Protein AF-A0A9P4SJ38-F1 (afdb_monomer_lite)

Sequence (194 aa):
MAILLKFSKFIVEISQYPNIKICVSSRLWPEFEDTFNLHPWLRLEDLTHSDIQLFLSENLNRNMMFATLQDESSIESARPSLEITEKASGVFLWVRLVVNSLLEGIREGDKISILLQRLRALPEDLEMFFQHIIEDLTDSHREEASRLFQVVDYARDKRPSTLIELSFLEEGSEAAIAADIVHLPYEKLKHTQT

Secondary structure (DSSP, 8-state):
-HHHHHHHHHHHHHHTSTT----------HHHHHHHTTS----SGGG-HHHHHHHHIIIIITSHHHHHHHTT--GGGGHHHHHHHHHTTT-HHHHHHHHHHHHHHHHHT--HHHHHHHHHHS-SSHHHHHHHHHHTS-HHHHHHHHHHHHHHHHHHTT-PPPHHHHHHHHT-HHHHHSS------GGGGGS---

pLDDT: mean 82.12, std 11.86, range [36.75, 95.81]

Foldseek 3Di:
DVVLLVVLVVVVVVCPDPPDDDDDDDPPDVSNCVSCVVDDDDDQLVVCLVVLLVVCCVLQCPPPLLVVLCVVPDPLSCVVSVLLSVLQSSPVVLSVVLSVVLVVCSVVVHHSVVNVVSSVPAHSDVVVNVVVVLVPDDPVVNVVVVVLVVVQVVCVVPHGDDPVNSVVVVVPVCCVVPDPPDDDPPVVVPPPDD

Radius of gyration: 24.58 Å; chains: 1; bounding box: 58×48×63 Å

Structure (mmCIF, N/CA/C/O backbone):
data_AF-A0A9P4SJ38-F1
#
_entry.id   AF-A0A9P4SJ38-F1
#
loop_
_atom_site.group_PDB
_atom_site.id
_atom_site.type_symbol
_atom_site.label_atom_id
_atom_site.label_alt_id
_atom_site.label_comp_id
_atom_site.label_asym_id
_atom_site.label_entity_id
_atom_site.label_seq_id
_atom_site.pdbx_PDB_ins_code
_atom_site.Cartn_x
_atom_site.Cartn_y
_atom_site.Cartn_z
_atom_site.occupancy
_atom_site.B_iso_or_equiv
_atom_site.auth_seq_id
_atom_site.auth_comp_id
_atom_site.auth_asym_id
_atom_site.auth_atom_id
_atom_site.pdbx_PDB_model_num
ATOM 1 N N . MET A 1 1 ? -22.236 11.060 6.077 1.00 60.03 1 MET A N 1
ATOM 2 C CA . MET A 1 1 ? -22.226 11.621 7.446 1.00 60.03 1 MET A CA 1
ATOM 3 C C . MET A 1 1 ? -23.227 10.951 8.392 1.00 60.03 1 MET A C 1
ATOM 5 O O . MET A 1 1 ? -22.799 10.152 9.209 1.00 60.03 1 MET A O 1
ATOM 9 N N . ALA A 1 2 ? -24.550 11.164 8.282 1.00 77.06 2 ALA A N 1
ATOM 10 C CA . ALA A 1 2 ? -25.512 10.672 9.294 1.00 77.06 2 ALA A CA 1
ATOM 11 C C . ALA A 1 2 ? -25.533 9.140 9.501 1.00 77.06 2 ALA A C 1
ATOM 13 O O . ALA A 1 2 ? -25.869 8.667 10.583 1.00 77.06 2 ALA A O 1
ATOM 14 N N . ILE A 1 3 ? -25.180 8.364 8.473 1.00 86.56 3 ILE A N 1
ATOM 15 C CA . ILE A 1 3 ? -25.123 6.897 8.543 1.00 86.56 3 ILE A CA 1
ATOM 16 C C . ILE A 1 3 ? -23.940 6.428 9.402 1.00 86.56 3 ILE A C 1
ATOM 18 O O . ILE A 1 3 ? -24.111 5.535 10.225 1.00 86.56 3 ILE A O 1
ATOM 22 N N . LEU A 1 4 ? -22.772 7.060 9.262 1.00 86.88 4 LEU A N 1
ATOM 23 C CA . LEU A 1 4 ? -21.542 6.662 9.956 1.00 86.88 4 LEU A CA 1
ATOM 24 C C . LEU A 1 4 ? -21.658 6.865 11.461 1.00 86.88 4 LEU A C 1
ATOM 26 O O . LEU A 1 4 ? -21.353 5.960 12.226 1.00 86.88 4 LEU A O 1
ATOM 30 N N . LEU A 1 5 ? -22.209 8.008 11.869 1.00 86.94 5 LEU A N 1
ATOM 31 C CA . LEU A 1 5 ? -22.443 8.310 13.278 1.00 86.94 5 LEU A CA 1
ATOM 32 C C . LEU A 1 5 ? -23.498 7.385 13.910 1.00 86.94 5 LEU A C 1
ATOM 34 O O . LEU A 1 5 ? -23.405 7.032 15.082 1.00 86.94 5 LEU A O 1
ATOM 38 N N . LYS A 1 6 ? -24.529 6.986 13.151 1.00 90.25 6 LYS A N 1
ATOM 39 C CA . LYS A 1 6 ? -25.505 5.992 13.629 1.00 90.25 6 LYS A CA 1
ATOM 40 C C . LYS A 1 6 ? -24.847 4.630 13.812 1.00 90.25 6 LYS A C 1
ATOM 42 O O . LYS A 1 6 ? -25.086 3.971 14.818 1.00 90.25 6 LYS A O 1
ATOM 47 N N . PHE A 1 7 ? -24.019 4.231 12.851 1.00 91.31 7 PHE A N 1
ATOM 48 C CA . PHE A 1 7 ? -23.300 2.968 12.903 1.00 91.31 7 PHE A CA 1
ATOM 49 C C . PHE A 1 7 ? -22.295 2.931 14.062 1.00 91.31 7 PHE A C 1
ATOM 51 O O . PHE A 1 7 ? -22.297 1.971 14.824 1.00 91.31 7 PHE A O 1
ATOM 58 N N . SER A 1 8 ? -21.497 3.986 14.258 1.00 91.31 8 SER A N 1
ATOM 59 C CA . SER A 1 8 ? -20.525 4.052 15.356 1.00 91.31 8 SER A CA 1
ATOM 60 C C . SER A 1 8 ? -21.204 3.942 16.726 1.00 91.31 8 SER A C 1
ATOM 62 O O . SER A 1 8 ? -20.781 3.143 17.558 1.00 91.31 8 SER A O 1
ATOM 64 N N . LYS A 1 9 ? -22.321 4.654 16.933 1.00 91.06 9 LYS A N 1
ATOM 65 C CA . LYS A 1 9 ? -23.123 4.563 18.165 1.00 91.06 9 LYS A CA 1
ATOM 66 C C . LYS A 1 9 ? -23.698 3.170 18.398 1.00 91.06 9 LYS A C 1
ATOM 68 O O . LYS A 1 9 ? -23.602 2.656 19.506 1.00 91.06 9 LYS A O 1
ATOM 73 N N . PHE A 1 10 ? -24.235 2.542 17.355 1.00 93.31 10 PHE A N 1
ATOM 74 C CA . PHE A 1 10 ? -24.753 1.176 17.434 1.00 93.31 10 PHE A CA 1
ATOM 75 C C . PHE A 1 10 ? -23.677 0.172 17.876 1.00 93.31 10 PHE A C 1
ATOM 77 O O . PHE A 1 10 ? -23.938 -0.691 18.712 1.00 93.31 10 PHE A O 1
ATOM 84 N N . ILE A 1 11 ? -22.446 0.314 17.376 1.00 94.25 11 ILE A N 1
ATOM 85 C CA . ILE A 1 11 ? -21.324 -0.521 17.817 1.00 94.25 11 ILE A CA 1
ATOM 86 C C . ILE A 1 11 ? -21.027 -0.324 19.312 1.00 94.25 11 ILE A C 1
ATOM 88 O O . ILE A 1 11 ? -20.822 -1.309 20.022 1.00 94.25 11 ILE A O 1
ATOM 92 N N . VAL A 1 12 ? -21.040 0.920 19.802 1.00 91.69 12 VAL A N 1
ATOM 93 C CA . VAL A 1 12 ? -20.830 1.223 21.230 1.00 91.69 12 VAL A CA 1
ATOM 94 C C . VAL A 1 12 ? -21.948 0.650 22.106 1.00 91.69 12 VAL A C 1
ATOM 96 O O . VAL A 1 12 ? -21.678 0.166 23.202 1.00 91.69 12 VAL A O 1
ATOM 99 N N . GLU A 1 13 ? -23.197 0.659 21.641 1.00 93.62 13 GLU A N 1
ATOM 100 C CA . GLU A 1 13 ? -24.318 0.053 22.372 1.00 93.62 13 GLU A CA 1
ATOM 101 C C . GLU A 1 13 ? -24.151 -1.467 22.508 1.00 93.62 13 GLU A C 1
ATOM 103 O O . GLU A 1 13 ? -24.374 -2.027 23.582 1.00 93.62 13 GLU A O 1
ATOM 108 N N . ILE A 1 14 ? -23.704 -2.143 21.445 1.00 94.81 14 ILE A N 1
ATOM 109 C CA . ILE A 1 14 ? -23.481 -3.595 21.473 1.00 94.81 14 ILE A CA 1
ATOM 110 C C . ILE A 1 14 ? -22.244 -3.962 22.305 1.00 94.81 14 ILE A C 1
ATOM 112 O O . ILE A 1 14 ? -22.213 -5.028 22.926 1.00 94.81 14 ILE A O 1
ATOM 116 N N . SER A 1 15 ? -21.229 -3.098 22.370 1.00 92.44 15 SER A N 1
ATOM 117 C CA . SER A 1 15 ? -20.022 -3.386 23.155 1.00 92.44 15 SER A CA 1
ATOM 118 C C . SER A 1 15 ? -20.273 -3.436 24.670 1.00 92.44 15 SER A C 1
ATOM 120 O O . SER A 1 15 ? -19.440 -3.974 25.395 1.00 92.44 15 SER A O 1
ATOM 122 N N . GLN A 1 16 ? -21.423 -2.945 25.156 1.00 92.69 16 GLN A N 1
ATOM 123 C CA . GLN A 1 16 ? -21.795 -2.996 26.579 1.00 92.69 16 GLN A CA 1
ATOM 124 C C . GLN A 1 16 ? -22.226 -4.390 27.058 1.00 92.69 16 GLN A C 1
ATOM 126 O O . GLN A 1 16 ? -22.305 -4.633 28.264 1.00 92.69 16 GLN A O 1
ATOM 131 N N . TYR A 1 17 ? -22.535 -5.319 26.147 1.00 95.81 17 TYR A N 1
ATOM 132 C CA . TYR A 1 17 ? -22.956 -6.661 26.539 1.00 95.81 17 TYR A CA 1
ATOM 133 C C . TYR A 1 17 ? -21.750 -7.495 27.009 1.00 95.81 17 TYR A C 1
ATOM 135 O O . TYR A 1 17 ? -20.761 -7.613 26.286 1.00 95.81 17 TYR A O 1
ATOM 143 N N . PRO A 1 18 ? -21.836 -8.172 28.171 1.00 93.31 18 PRO A N 1
ATOM 144 C CA . PRO A 1 18 ? -20.676 -8.772 28.845 1.00 93.31 18 PRO A CA 1
ATOM 145 C C . PRO A 1 18 ? -20.005 -9.920 28.076 1.00 93.31 18 PRO A C 1
ATOM 147 O O . PRO A 1 18 ? -18.861 -10.267 28.357 1.00 93.31 18 PRO A O 1
ATOM 150 N N . ASN A 1 19 ? -20.701 -10.512 27.103 1.00 95.75 19 ASN A N 1
ATOM 151 C CA . ASN A 1 19 ? -20.225 -11.661 26.331 1.00 95.75 19 ASN A CA 1
ATOM 152 C C . ASN A 1 19 ? -19.873 -11.303 24.881 1.00 95.75 19 ASN A C 1
ATOM 154 O O . ASN A 1 19 ? -19.712 -12.203 24.056 1.00 95.75 19 ASN A O 1
ATOM 158 N N . ILE A 1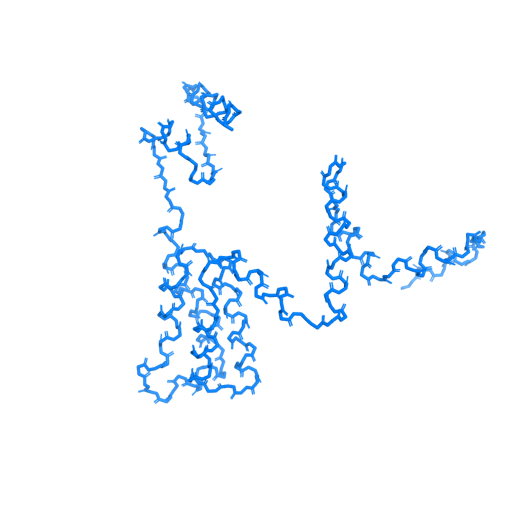 20 ? -19.778 -10.011 24.551 1.00 95.12 20 ILE A N 1
ATOM 159 C CA . ILE A 1 20 ? -19.480 -9.552 23.195 1.00 95.12 20 ILE A CA 1
ATOM 160 C C . ILE A 1 20 ? -18.149 -8.804 23.191 1.00 95.12 20 ILE A C 1
ATOM 162 O O . ILE A 1 20 ? -17.933 -7.868 23.952 1.00 95.12 20 ILE A O 1
ATOM 166 N N . LYS A 1 21 ? -17.251 -9.221 22.298 1.00 93.88 21 LYS A N 1
ATOM 167 C CA . LYS A 1 21 ? -16.029 -8.488 21.958 1.00 93.88 21 LYS A CA 1
ATOM 168 C C . LYS A 1 21 ? -16.145 -8.033 20.513 1.00 93.88 21 LYS A C 1
ATOM 170 O O . LYS A 1 21 ? -16.519 -8.830 19.656 1.00 93.88 21 LYS A O 1
ATOM 175 N N . ILE A 1 22 ? -15.821 -6.772 20.253 1.00 93.00 22 ILE A N 1
ATOM 176 C CA . ILE A 1 22 ? -15.930 -6.174 18.922 1.00 93.00 22 ILE A CA 1
ATOM 177 C C . ILE A 1 22 ? -14.556 -5.662 18.503 1.00 93.00 22 ILE A C 1
ATOM 179 O O . ILE A 1 22 ? -13.888 -4.974 19.270 1.00 93.00 22 ILE A O 1
ATOM 183 N N . CYS A 1 23 ? -14.152 -5.998 17.281 1.00 93.12 23 CYS A N 1
ATOM 184 C CA . CYS A 1 23 ? -13.009 -5.403 16.601 1.00 93.12 23 CYS A CA 1
ATOM 185 C C . CYS A 1 23 ? -13.540 -4.674 15.366 1.00 93.12 23 CYS A C 1
ATOM 187 O O . CYS A 1 23 ? -14.197 -5.287 14.523 1.00 93.12 23 CYS A O 1
ATOM 189 N N . VAL A 1 24 ? -13.303 -3.365 15.295 1.00 90.94 24 VAL A N 1
ATOM 190 C CA . VAL A 1 24 ? -13.748 -2.515 14.186 1.00 90.94 24 VAL A CA 1
ATOM 191 C C . VAL A 1 24 ? -12.527 -2.089 13.390 1.00 90.94 24 VAL A C 1
ATOM 193 O O . VAL A 1 24 ? -11.535 -1.651 13.964 1.00 90.94 24 VAL A O 1
ATOM 196 N N . SER A 1 25 ? -12.622 -2.191 12.068 1.00 91.19 25 SER A N 1
ATOM 197 C CA . SER A 1 25 ? -11.659 -1.608 11.139 1.00 91.19 25 SER A CA 1
ATOM 198 C C . SER A 1 25 ? -12.392 -0.619 10.240 1.00 91.19 25 SER A C 1
ATOM 200 O O . SER A 1 25 ? -13.459 -0.929 9.703 1.00 91.19 25 SER A O 1
ATOM 202 N N . SER A 1 26 ? -11.845 0.584 10.108 1.00 89.19 26 SER A N 1
ATOM 203 C CA . SER A 1 26 ? -12.389 1.646 9.268 1.00 89.19 26 SER A CA 1
ATOM 204 C C . SER A 1 26 ? -11.267 2.535 8.744 1.00 89.19 26 SER A C 1
ATOM 206 O O . SER A 1 26 ? -10.137 2.484 9.223 1.00 89.19 26 SER A O 1
ATOM 208 N N . ARG A 1 27 ? -11.598 3.403 7.783 1.00 84.62 27 ARG A N 1
ATOM 209 C CA . ARG A 1 27 ? -10.773 4.585 7.507 1.00 84.62 27 ARG A CA 1
ATOM 210 C C . ARG A 1 27 ? -10.838 5.549 8.699 1.00 84.62 27 ARG A C 1
ATOM 212 O O . ARG A 1 27 ? -11.804 5.504 9.468 1.00 84.62 27 ARG A O 1
ATOM 219 N N . LEU A 1 28 ? -9.838 6.422 8.816 1.00 82.31 28 LEU A N 1
ATOM 220 C CA . LEU A 1 28 ? -9.756 7.480 9.830 1.00 82.31 28 LEU A CA 1
ATOM 221 C C . LEU A 1 28 ? -10.712 8.624 9.491 1.00 82.31 28 LEU A C 1
ATOM 223 O O . LEU A 1 28 ? -10.324 9.702 9.049 1.00 82.31 28 LEU A O 1
ATOM 227 N N . TRP A 1 29 ? -12.002 8.335 9.604 1.00 87.69 29 TRP A N 1
ATOM 228 C CA . TRP A 1 29 ? -13.035 9.349 9.498 1.00 87.69 29 TRP A CA 1
ATOM 229 C C . TRP A 1 29 ? -13.230 10.021 10.857 1.00 87.69 29 TRP A C 1
ATOM 231 O O . TRP A 1 29 ? -13.312 9.298 11.858 1.00 87.69 29 TRP A O 1
ATOM 241 N N . PRO A 1 30 ? -13.360 11.361 10.908 1.00 87.50 30 PRO A N 1
ATOM 242 C CA . PRO A 1 30 ? -13.524 12.092 12.163 1.00 87.50 30 PRO A CA 1
ATOM 243 C C . PRO A 1 30 ? -14.654 11.538 13.036 1.00 87.50 30 PRO A C 1
ATOM 245 O O . PRO A 1 30 ? -14.515 11.434 14.250 1.00 87.50 30 PRO A O 1
ATOM 248 N N . GLU A 1 31 ? -15.754 11.079 12.426 1.00 87.31 31 GLU A N 1
ATOM 249 C CA . GLU A 1 31 ? -16.885 10.513 13.166 1.00 87.31 31 GLU A CA 1
ATOM 250 C C . GLU A 1 31 ? -16.517 9.255 13.971 1.00 87.31 31 GLU A C 1
ATOM 252 O O . GLU A 1 31 ? -17.109 8.998 15.026 1.00 87.31 31 GLU A O 1
ATOM 257 N N . PHE A 1 32 ? -15.570 8.453 13.479 1.00 88.94 32 PHE A N 1
ATOM 258 C CA . PHE A 1 32 ? -15.088 7.263 14.175 1.00 88.94 32 PHE A CA 1
ATOM 259 C C . PHE A 1 32 ? -14.025 7.602 15.216 1.00 88.94 32 PHE A C 1
ATOM 261 O O . PHE A 1 32 ? -14.078 7.032 16.305 1.00 88.94 32 PHE A O 1
ATOM 268 N N . GLU A 1 33 ? -13.131 8.550 14.931 1.00 87.62 33 GLU A N 1
ATOM 269 C CA . GLU A 1 33 ? -12.155 9.031 15.916 1.00 87.62 33 GLU A CA 1
ATOM 270 C C . GLU A 1 33 ? -12.862 9.613 17.144 1.00 87.62 33 GLU A C 1
ATOM 272 O O . GLU A 1 33 ? -12.597 9.186 18.267 1.00 87.62 33 GLU A O 1
ATOM 277 N N . ASP A 1 34 ? -13.847 10.487 16.938 1.00 87.31 34 ASP A N 1
ATOM 278 C CA . ASP A 1 34 ? -14.612 11.099 18.027 1.00 87.31 34 ASP A CA 1
ATOM 279 C C . ASP A 1 34 ? -15.387 10.067 18.856 1.00 87.31 34 ASP A C 1
ATOM 281 O O . ASP A 1 34 ? -15.492 10.194 20.076 1.00 87.31 34 ASP A O 1
ATOM 285 N N . THR A 1 35 ? -15.946 9.039 18.204 1.00 88.75 35 THR A N 1
ATOM 286 C CA . THR A 1 35 ? -16.761 8.024 18.892 1.00 88.75 35 THR A CA 1
ATOM 287 C C . THR A 1 35 ? -15.900 7.016 19.660 1.00 88.75 35 THR A C 1
ATOM 289 O O . THR A 1 35 ? -16.293 6.558 20.736 1.00 88.75 35 THR A O 1
ATOM 292 N N . PHE A 1 36 ? -14.746 6.631 19.111 1.00 89.88 36 PHE A N 1
ATOM 293 C CA . PHE A 1 36 ? -13.930 5.535 19.636 1.00 89.88 36 PHE A CA 1
ATOM 294 C C . PHE A 1 36 ? -12.667 5.984 20.378 1.00 89.88 36 PHE A C 1
ATOM 296 O O . PHE A 1 36 ? -11.988 5.123 20.929 1.00 89.88 36 PHE A O 1
ATOM 303 N N . ASN A 1 37 ? -12.378 7.286 20.485 1.00 87.50 37 ASN A N 1
ATOM 304 C CA . ASN A 1 37 ? -11.187 7.804 21.181 1.00 87.50 37 ASN A CA 1
ATOM 305 C C . ASN A 1 37 ? -11.017 7.318 22.637 1.00 87.50 37 ASN A C 1
ATOM 307 O O . ASN A 1 37 ? -9.890 7.242 23.121 1.00 87.50 37 ASN A O 1
ATOM 311 N N . LEU A 1 38 ? -12.107 6.972 23.331 1.00 87.38 38 LEU A N 1
ATOM 312 C CA . LEU A 1 38 ? -12.087 6.432 24.698 1.00 87.38 38 LEU A CA 1
ATOM 313 C C . LEU A 1 38 ? -11.839 4.913 24.765 1.00 87.38 38 LEU A C 1
ATOM 315 O O . LEU A 1 38 ? -11.726 4.359 25.858 1.00 87.38 38 LEU A O 1
ATOM 319 N N . HIS A 1 39 ? -11.785 4.229 23.625 1.00 88.88 39 HIS A N 1
ATOM 320 C CA . HIS A 1 39 ? -11.589 2.783 23.527 1.00 88.88 39 HIS A CA 1
ATOM 321 C C . HIS A 1 39 ? -10.170 2.469 23.033 1.00 88.88 39 HIS A C 1
ATOM 323 O O . HIS A 1 39 ? -9.527 3.331 22.442 1.00 88.88 39 HIS A O 1
ATOM 329 N N . PRO A 1 40 ? -9.653 1.243 23.233 1.00 91.06 40 PRO A N 1
ATOM 330 C CA . PRO A 1 40 ? -8.388 0.844 22.630 1.00 91.06 40 PRO A CA 1
ATOM 331 C C . PRO A 1 40 ? -8.474 0.916 21.104 1.00 91.06 40 PRO A C 1
ATOM 333 O O . PRO A 1 40 ? -9.334 0.278 20.496 1.00 91.06 40 PRO A O 1
ATOM 336 N N . TRP A 1 41 ? -7.562 1.662 20.495 1.00 89.00 41 TRP A N 1
ATOM 337 C CA . TRP A 1 41 ? -7.441 1.776 19.049 1.00 89.00 41 TRP A CA 1
ATOM 338 C C . TRP A 1 41 ? -5.971 1.715 18.647 1.00 89.00 41 TRP A C 1
ATOM 340 O O . TRP A 1 41 ? -5.071 1.957 19.452 1.00 89.00 41 TRP A O 1
ATOM 350 N N . LEU A 1 42 ? -5.739 1.340 17.395 1.00 90.75 42 LEU A N 1
ATOM 351 C CA . LEU A 1 42 ? -4.428 1.369 16.768 1.00 90.75 42 LEU A CA 1
ATOM 352 C C . LEU A 1 42 ? -4.580 1.948 15.370 1.00 90.75 42 LEU A C 1
ATOM 354 O O . LEU A 1 42 ? -5.604 1.742 14.714 1.00 90.75 42 LEU A O 1
ATOM 358 N N . ARG A 1 43 ? -3.547 2.650 14.926 1.00 87.81 43 ARG A N 1
ATOM 359 C CA . ARG A 1 43 ? -3.428 3.151 13.565 1.00 87.81 43 ARG A CA 1
ATOM 360 C C . ARG A 1 43 ? -2.516 2.205 12.803 1.00 87.81 43 ARG A C 1
ATOM 362 O O . ARG A 1 43 ? -1.367 2.021 13.193 1.00 87.81 43 ARG A O 1
ATOM 369 N N . LEU A 1 44 ? -3.048 1.529 11.786 1.00 86.56 44 LEU A N 1
ATOM 370 C CA . LEU A 1 44 ? -2.308 0.451 11.132 1.00 86.56 44 LEU A CA 1
ATOM 371 C C . LEU A 1 44 ? -1.102 1.005 10.374 1.00 86.56 44 LEU A C 1
ATOM 373 O O . LEU A 1 44 ? -0.023 0.431 10.470 1.00 86.56 44 LEU A O 1
ATOM 377 N N . GLU A 1 45 ? -1.263 2.129 9.676 1.00 83.00 45 GLU A N 1
ATOM 378 C CA . GLU A 1 45 ? -0.192 2.751 8.896 1.00 83.00 45 GLU A CA 1
ATOM 379 C C . GLU A 1 45 ? 1.042 3.100 9.749 1.00 83.00 45 GLU A C 1
ATOM 381 O O . GLU A 1 45 ? 2.163 2.902 9.284 1.00 83.00 45 GLU A O 1
ATOM 386 N N . ASP A 1 46 ? 0.861 3.455 11.025 1.00 86.69 46 ASP A N 1
ATOM 387 C CA . ASP A 1 46 ? 1.958 3.752 11.962 1.00 86.69 46 ASP A CA 1
ATOM 388 C C . ASP A 1 46 ? 2.751 2.499 12.380 1.00 86.69 46 ASP A C 1
ATOM 390 O O . ASP A 1 46 ? 3.863 2.599 12.901 1.00 86.69 46 ASP A O 1
ATOM 394 N N . LEU A 1 47 ? 2.189 1.305 12.171 1.00 89.25 47 LEU A N 1
ATOM 395 C CA . LEU A 1 47 ? 2.748 0.030 12.632 1.00 89.25 47 LEU A CA 1
ATOM 396 C C . LEU A 1 47 ? 3.369 -0.808 11.510 1.00 89.25 47 LEU A C 1
ATOM 398 O O . LEU A 1 47 ? 3.943 -1.859 11.779 1.00 89.25 47 LEU A O 1
ATOM 402 N N . THR A 1 48 ? 3.295 -0.351 10.260 1.00 90.56 48 THR A N 1
ATOM 403 C CA . THR A 1 48 ? 3.762 -1.125 9.095 1.00 90.56 48 THR A CA 1
ATOM 404 C C . THR A 1 48 ? 5.255 -0.985 8.804 1.00 90.56 48 THR A C 1
ATOM 406 O O . THR A 1 48 ? 5.785 -1.749 8.002 1.00 90.56 48 THR A O 1
ATOM 409 N N . HIS A 1 49 ? 5.962 -0.044 9.437 1.00 89.94 49 HIS A N 1
ATOM 410 C CA . HIS A 1 49 ? 7.354 0.275 9.097 1.00 89.94 49 HIS A CA 1
ATOM 411 C C . HIS A 1 49 ? 8.282 -0.953 9.136 1.00 89.94 49 HIS A C 1
ATOM 413 O O . HIS A 1 49 ? 9.007 -1.222 8.178 1.00 89.94 49 HIS A O 1
ATOM 419 N N . SER A 1 50 ? 8.239 -1.733 10.220 1.00 90.31 50 SER A N 1
ATOM 420 C CA . SER A 1 50 ? 9.063 -2.942 10.369 1.00 90.31 50 SER A CA 1
ATOM 421 C C . SER A 1 50 ? 8.713 -4.016 9.337 1.00 90.31 50 SER A C 1
ATOM 423 O O . SER A 1 50 ? 9.607 -4.659 8.786 1.00 90.31 50 SER A O 1
ATOM 425 N N . ASP A 1 51 ? 7.423 -4.182 9.038 1.00 91.75 51 ASP A N 1
ATOM 426 C CA . ASP A 1 51 ? 6.946 -5.162 8.059 1.00 91.75 51 ASP A CA 1
ATOM 427 C C . ASP A 1 51 ? 7.348 -4.769 6.635 1.00 91.75 51 ASP A C 1
ATOM 429 O O . ASP A 1 51 ? 7.713 -5.627 5.832 1.00 91.75 51 ASP A O 1
ATOM 433 N N . ILE A 1 52 ? 7.345 -3.470 6.325 1.00 92.12 52 ILE A N 1
ATOM 434 C CA . ILE A 1 52 ? 7.830 -2.928 5.052 1.00 92.12 52 ILE A CA 1
ATOM 435 C C . ILE A 1 52 ? 9.328 -3.202 4.901 1.00 92.12 52 ILE A C 1
ATOM 437 O O . ILE A 1 52 ? 9.752 -3.711 3.864 1.00 92.12 52 ILE A O 1
ATOM 441 N N . GLN A 1 53 ? 10.132 -2.935 5.933 1.00 89.62 53 GLN A N 1
ATOM 442 C CA . GLN A 1 53 ? 11.568 -3.228 5.898 1.00 89.62 53 GLN A CA 1
ATOM 443 C C . GLN A 1 53 ? 11.845 -4.721 5.697 1.00 89.62 53 GLN A C 1
ATOM 445 O O . GLN A 1 53 ? 12.694 -5.091 4.879 1.00 89.62 53 GLN A O 1
ATOM 450 N N . LEU A 1 54 ? 11.103 -5.581 6.401 1.00 90.56 54 LEU A N 1
ATOM 451 C CA . LEU A 1 54 ? 11.192 -7.025 6.225 1.00 90.56 54 LEU A CA 1
ATOM 452 C C . LEU A 1 54 ? 10.827 -7.417 4.788 1.00 90.56 54 LEU A C 1
ATOM 454 O O . LEU A 1 54 ? 11.625 -8.077 4.122 1.00 90.56 54 LEU A O 1
ATOM 458 N N . PHE A 1 55 ? 9.689 -6.945 4.278 1.00 91.75 55 PHE A N 1
ATOM 459 C CA . PHE A 1 55 ? 9.233 -7.207 2.913 1.00 91.75 55 PHE A CA 1
ATOM 460 C C . PHE A 1 55 ? 10.272 -6.793 1.864 1.00 91.75 55 PHE A C 1
ATOM 462 O O . PHE A 1 55 ? 10.566 -7.560 0.945 1.00 91.75 55 PHE A O 1
ATOM 469 N N . LEU A 1 56 ? 10.879 -5.616 2.017 1.00 89.25 56 LEU A N 1
ATOM 470 C CA . LEU A 1 56 ? 11.936 -5.137 1.126 1.00 89.25 56 LEU A CA 1
ATOM 471 C C . LEU A 1 56 ? 13.166 -6.038 1.173 1.00 89.25 56 LEU A C 1
ATOM 473 O O . LEU A 1 56 ? 13.700 -6.403 0.125 1.00 89.25 56 LEU A O 1
ATOM 477 N N . SER A 1 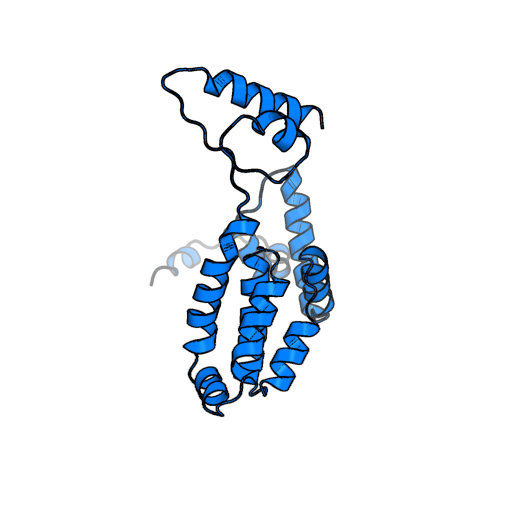57 ? 13.588 -6.447 2.369 1.00 83.44 57 SER A N 1
ATOM 478 C CA . SER A 1 57 ? 14.727 -7.352 2.517 1.00 83.44 57 SER A CA 1
ATOM 479 C C . SER A 1 57 ? 14.483 -8.710 1.852 1.00 83.44 57 SER A C 1
ATOM 481 O O . SER A 1 57 ? 15.383 -9.269 1.226 1.00 83.44 57 SER A O 1
ATOM 483 N N . GLU A 1 58 ? 13.257 -9.230 1.917 1.00 85.50 58 GLU A N 1
ATOM 484 C CA . GLU A 1 58 ? 12.928 -10.526 1.329 1.00 85.50 58 GLU A CA 1
ATOM 485 C C . GLU A 1 58 ? 12.766 -10.479 -0.191 1.00 85.50 58 GLU A C 1
ATOM 487 O O . GLU A 1 58 ? 13.070 -11.472 -0.849 1.00 85.50 58 GLU A O 1
ATOM 492 N N . ASN A 1 59 ? 12.321 -9.353 -0.754 1.00 85.31 59 ASN A N 1
ATOM 493 C CA . ASN A 1 59 ? 12.040 -9.242 -2.189 1.00 85.31 59 ASN A CA 1
ATOM 494 C C . ASN A 1 59 ? 13.194 -8.629 -2.989 1.00 85.31 59 ASN A C 1
ATOM 496 O O . ASN A 1 59 ? 13.491 -9.097 -4.087 1.00 85.31 59 ASN A O 1
ATOM 500 N N . LEU A 1 60 ? 13.857 -7.603 -2.450 1.00 77.00 60 LEU A N 1
ATOM 501 C CA . LEU A 1 60 ? 14.979 -6.947 -3.117 1.00 77.00 60 LEU A CA 1
ATOM 502 C C . LEU A 1 60 ? 16.295 -7.641 -2.759 1.00 77.00 60 LEU A C 1
ATOM 504 O O . LEU A 1 60 ? 16.983 -8.116 -3.654 1.00 77.00 60 LEU A O 1
ATOM 508 N N . ASN A 1 61 ? 16.633 -7.803 -1.474 1.00 67.88 61 ASN A N 1
ATOM 509 C CA . ASN A 1 61 ? 17.965 -8.311 -1.099 1.00 67.88 61 ASN A CA 1
ATOM 510 C C . ASN A 1 61 ? 18.171 -9.802 -1.422 1.00 67.88 61 ASN A C 1
ATOM 512 O O . ASN A 1 61 ? 19.305 -10.230 -1.615 1.00 67.88 61 ASN A O 1
ATOM 516 N N . ARG A 1 62 ? 17.101 -10.609 -1.508 1.00 65.50 62 ARG A N 1
ATOM 517 C CA . ARG A 1 62 ? 17.207 -12.017 -1.951 1.00 65.50 62 ARG A CA 1
ATOM 518 C C . ARG A 1 62 ? 17.284 -12.175 -3.469 1.00 65.50 62 ARG A C 1
ATOM 520 O O . ARG A 1 62 ? 17.545 -13.278 -3.950 1.00 65.50 62 ARG A O 1
ATOM 527 N N . ASN A 1 63 ? 17.059 -11.113 -4.238 1.00 70.25 63 ASN A N 1
ATOM 528 C CA . ASN A 1 63 ? 17.244 -11.159 -5.678 1.00 70.25 63 ASN A CA 1
ATOM 529 C C . ASN A 1 63 ? 18.750 -11.149 -5.983 1.00 70.25 63 ASN A C 1
ATOM 531 O O . ASN A 1 63 ? 19.426 -10.168 -5.700 1.00 70.25 63 ASN A O 1
ATOM 535 N N . MET A 1 64 ? 19.282 -12.227 -6.571 1.00 62.53 64 MET A N 1
ATOM 536 C CA . MET A 1 64 ? 20.721 -12.367 -6.856 1.00 62.53 64 MET A CA 1
ATOM 537 C C . MET A 1 64 ? 21.290 -11.227 -7.717 1.00 62.53 64 MET A C 1
ATOM 539 O O . MET A 1 64 ? 22.438 -10.833 -7.520 1.00 62.53 64 MET A O 1
ATOM 543 N N . MET A 1 65 ? 20.500 -10.666 -8.640 1.00 64.75 65 MET A N 1
ATOM 544 C CA . MET A 1 65 ? 20.925 -9.511 -9.439 1.00 64.75 65 MET A CA 1
ATOM 545 C C . MET A 1 65 ? 21.036 -8.259 -8.571 1.00 64.75 65 MET A C 1
ATOM 547 O O . MET A 1 65 ? 22.027 -7.541 -8.656 1.00 64.75 65 MET A O 1
ATOM 551 N N . PHE A 1 66 ? 20.078 -8.042 -7.669 1.00 67.88 66 PHE A N 1
ATOM 552 C CA . PHE A 1 66 ? 20.149 -6.938 -6.717 1.00 67.88 66 PHE A CA 1
ATOM 553 C C . PHE A 1 66 ? 21.274 -7.130 -5.697 1.00 67.88 66 PHE A C 1
ATOM 555 O O . PHE A 1 66 ? 22.006 -6.190 -5.429 1.00 67.88 66 PHE A O 1
ATOM 562 N N . ALA A 1 67 ? 21.484 -8.345 -5.189 1.00 66.31 67 ALA A N 1
ATOM 563 C CA . ALA A 1 67 ? 22.585 -8.660 -4.281 1.00 66.31 67 ALA A CA 1
ATOM 564 C C . ALA A 1 67 ? 23.955 -8.396 -4.933 1.00 66.31 67 ALA A C 1
ATOM 566 O O . ALA A 1 67 ? 24.854 -7.877 -4.283 1.00 66.31 67 ALA A O 1
ATOM 567 N N . THR A 1 68 ? 24.087 -8.668 -6.236 1.00 64.12 68 THR A N 1
ATOM 568 C CA . THR A 1 68 ? 25.293 -8.341 -7.017 1.00 64.12 68 THR A CA 1
ATOM 569 C C . THR A 1 68 ? 25.480 -6.826 -7.159 1.00 64.12 68 THR A C 1
ATOM 571 O O . THR A 1 68 ? 26.601 -6.339 -7.075 1.00 64.12 68 THR A O 1
ATOM 574 N N . LEU A 1 69 ? 24.387 -6.065 -7.310 1.00 63.81 69 LEU A N 1
ATOM 575 C CA . LEU A 1 69 ? 24.413 -4.597 -7.258 1.00 63.81 69 LEU A CA 1
ATOM 576 C C . LEU A 1 69 ? 24.761 -4.066 -5.849 1.00 63.81 69 LEU A C 1
ATOM 578 O O . LEU A 1 69 ? 25.300 -2.968 -5.734 1.00 63.81 69 LEU A O 1
ATOM 582 N N . GLN A 1 70 ? 24.469 -4.820 -4.778 1.00 62.78 70 GLN A N 1
ATOM 583 C CA . GLN A 1 70 ? 24.816 -4.452 -3.395 1.00 62.78 70 GLN A CA 1
ATOM 584 C C . GLN A 1 70 ? 26.277 -4.752 -3.025 1.00 62.78 70 GLN A C 1
ATOM 586 O O . GLN A 1 70 ? 26.847 -4.035 -2.200 1.00 62.78 70 GLN A O 1
ATOM 591 N N . ASP A 1 71 ? 26.891 -5.774 -3.628 1.00 59.59 71 ASP A N 1
ATOM 592 C CA . ASP A 1 71 ? 28.262 -6.216 -3.315 1.00 59.59 71 ASP A CA 1
ATOM 593 C C . ASP A 1 71 ? 29.335 -5.174 -3.708 1.00 59.59 71 ASP A C 1
ATOM 595 O O . ASP A 1 71 ? 30.483 -5.246 -3.274 1.00 59.59 71 ASP A O 1
ATOM 599 N N . GLU A 1 72 ? 28.954 -4.115 -4.437 1.00 56.16 72 GLU A N 1
ATOM 600 C CA . GLU A 1 72 ? 29.803 -2.940 -4.693 1.00 56.16 72 GLU A CA 1
ATOM 601 C C . GLU A 1 72 ? 30.039 -2.043 -3.450 1.00 56.16 72 GLU A C 1
ATOM 603 O O . GLU A 1 72 ? 30.727 -1.024 -3.534 1.00 56.16 72 GLU A O 1
ATOM 608 N N . SER A 1 73 ? 29.588 -2.446 -2.254 1.00 49.47 73 SER A N 1
ATOM 609 C CA . SER A 1 73 ? 30.025 -1.907 -0.949 1.00 49.47 73 SER A CA 1
ATOM 610 C C . SER A 1 73 ? 29.801 -0.401 -0.727 1.00 49.47 73 SER A C 1
ATOM 612 O O . SER A 1 73 ? 30.605 0.276 -0.084 1.00 49.47 73 SER A O 1
ATOM 614 N N . SER A 1 74 ? 28.691 0.155 -1.217 1.00 58.34 74 SER A N 1
ATOM 615 C CA . SER A 1 74 ? 28.357 1.565 -0.992 1.00 58.34 74 SER A CA 1
ATOM 616 C C . SER A 1 74 ? 27.063 1.736 -0.192 1.00 58.34 74 SER A C 1
ATOM 618 O O . SER A 1 74 ? 26.106 0.971 -0.322 1.00 58.34 74 SER A O 1
ATOM 620 N N . ILE A 1 75 ? 27.014 2.805 0.612 1.00 62.00 75 ILE A N 1
ATOM 621 C CA . ILE A 1 75 ? 25.811 3.331 1.288 1.00 62.00 75 ILE A CA 1
ATOM 622 C C . ILE A 1 75 ? 24.635 3.487 0.302 1.00 62.00 75 ILE A C 1
ATOM 624 O O . ILE A 1 75 ? 23.476 3.462 0.708 1.00 62.00 75 ILE A O 1
ATOM 628 N N . GLU A 1 76 ? 24.914 3.629 -0.997 1.00 65.25 76 GLU A N 1
ATOM 629 C CA . GLU A 1 76 ? 23.904 3.784 -2.045 1.00 65.25 76 GLU A CA 1
ATOM 630 C C . GLU A 1 76 ? 23.046 2.533 -2.249 1.00 65.25 76 GLU A C 1
ATOM 632 O O . GLU A 1 76 ? 21.885 2.658 -2.628 1.00 65.25 76 GLU A O 1
ATOM 637 N N . SER A 1 77 ? 23.562 1.348 -1.925 1.00 66.75 77 SER A N 1
ATOM 638 C CA . SER A 1 77 ? 22.849 0.075 -2.086 1.00 66.75 77 SER A CA 1
ATOM 639 C C . SER A 1 77 ? 21.656 -0.098 -1.133 1.00 66.75 77 SER A C 1
ATOM 641 O O . SER A 1 77 ? 20.656 -0.720 -1.490 1.00 66.75 77 SER A O 1
ATOM 643 N N . ALA A 1 78 ? 21.720 0.514 0.054 1.00 73.62 78 ALA A N 1
ATOM 644 C CA . ALA A 1 78 ? 20.637 0.519 1.038 1.00 73.62 78 ALA A CA 1
ATOM 645 C C . ALA A 1 78 ? 19.641 1.677 0.834 1.00 73.62 78 ALA A C 1
ATOM 647 O O . ALA A 1 78 ? 18.560 1.669 1.429 1.00 73.62 78 ALA A O 1
ATOM 648 N N . ARG A 1 79 ? 19.980 2.672 -0.004 1.00 82.62 79 ARG A N 1
ATOM 649 C CA . ARG A 1 79 ? 19.140 3.863 -0.215 1.00 82.62 79 ARG A CA 1
ATOM 650 C C . ARG A 1 79 ? 17.750 3.557 -0.766 1.00 82.62 79 ARG A C 1
ATOM 652 O O . ARG A 1 79 ? 16.818 4.151 -0.235 1.00 82.62 79 ARG A O 1
ATOM 659 N N . PRO A 1 80 ? 17.562 2.656 -1.754 1.00 85.44 80 PRO A N 1
ATOM 660 C CA . PRO A 1 80 ? 16.223 2.345 -2.241 1.00 85.44 80 PRO A CA 1
ATOM 661 C C . PRO A 1 80 ? 15.311 1.862 -1.112 1.00 85.44 80 PRO A C 1
ATOM 663 O O . PRO A 1 80 ? 14.209 2.371 -0.958 1.00 85.44 80 PRO A O 1
ATOM 666 N N . SER A 1 81 ? 15.787 0.948 -0.263 1.00 85.94 81 SER A N 1
ATOM 667 C CA . SER A 1 81 ? 14.990 0.414 0.845 1.00 85.94 81 SER A CA 1
ATOM 668 C C . SER A 1 81 ? 14.624 1.484 1.877 1.00 85.94 81 SER A C 1
ATOM 670 O O . SER A 1 81 ? 13.499 1.488 2.380 1.00 85.94 81 SER A O 1
ATOM 672 N N . LEU A 1 82 ? 15.550 2.401 2.176 1.00 86.88 82 LEU A N 1
ATOM 673 C CA . LEU A 1 82 ? 15.294 3.525 3.077 1.00 86.88 82 LEU A CA 1
ATOM 674 C C . LEU A 1 82 ? 14.253 4.486 2.485 1.00 86.88 82 LEU A C 1
ATOM 676 O O . LEU A 1 82 ? 13.232 4.729 3.121 1.00 86.88 82 LEU A O 1
ATOM 680 N N . GLU A 1 83 ? 14.465 4.949 1.248 1.00 90.50 83 GLU A N 1
ATOM 681 C CA . GLU A 1 83 ? 13.553 5.880 0.570 1.00 90.50 83 GLU A CA 1
ATOM 682 C C . GLU A 1 83 ? 12.151 5.269 0.398 1.00 90.50 83 GLU A C 1
ATOM 684 O O . GLU A 1 83 ? 11.158 5.963 0.583 1.00 90.50 83 GLU A O 1
ATOM 689 N N . ILE A 1 84 ? 12.033 3.965 0.114 1.00 91.69 84 ILE A N 1
ATOM 690 C CA . ILE A 1 84 ? 10.725 3.291 0.043 1.00 91.69 84 ILE A CA 1
ATOM 691 C C . ILE A 1 84 ? 10.035 3.292 1.406 1.00 91.69 84 ILE A C 1
ATOM 693 O O . ILE A 1 84 ? 8.844 3.575 1.483 1.00 91.69 84 ILE A O 1
ATOM 697 N N . THR A 1 85 ? 10.763 2.965 2.475 1.00 89.25 85 THR A N 1
ATOM 698 C CA . THR A 1 85 ? 10.179 2.884 3.821 1.00 89.25 85 THR A CA 1
ATOM 699 C C . THR A 1 85 ? 9.676 4.253 4.286 1.00 89.25 85 THR A C 1
ATOM 701 O O . THR A 1 85 ? 8.591 4.341 4.857 1.00 89.25 85 THR A O 1
ATOM 704 N N . GLU A 1 86 ? 10.422 5.319 3.986 1.00 88.50 86 GLU A N 1
ATOM 705 C CA . GLU A 1 86 ? 10.042 6.702 4.303 1.00 88.50 86 GLU A CA 1
ATOM 706 C C . GLU A 1 86 ? 8.853 7.187 3.457 1.00 88.50 86 GLU A C 1
ATOM 708 O O . GLU A 1 86 ? 7.896 7.735 4.001 1.00 88.50 86 GLU A O 1
ATOM 713 N N . LYS A 1 87 ? 8.870 6.936 2.140 1.00 90.19 87 LYS A N 1
ATOM 714 C CA . LYS A 1 87 ? 7.812 7.372 1.209 1.00 90.19 87 LYS A CA 1
ATOM 715 C C . LYS A 1 87 ? 6.500 6.600 1.356 1.00 90.19 87 LYS A C 1
ATOM 717 O O . LYS A 1 87 ? 5.449 7.109 0.979 1.00 90.19 87 LYS A O 1
ATOM 722 N N . ALA A 1 88 ? 6.535 5.381 1.898 1.00 88.19 88 ALA A N 1
ATOM 723 C CA . ALA A 1 88 ? 5.371 4.503 1.949 1.00 88.19 88 ALA A CA 1
ATOM 724 C C . ALA A 1 88 ? 4.188 5.079 2.734 1.00 88.19 88 ALA A C 1
ATOM 726 O O . ALA A 1 88 ? 3.061 4.650 2.491 1.00 88.19 88 ALA A O 1
ATOM 727 N N . SER A 1 89 ? 4.421 5.981 3.699 1.00 86.00 89 SER A N 1
ATOM 728 C CA . SER A 1 89 ? 3.373 6.526 4.586 1.00 86.00 89 SER A CA 1
ATOM 729 C C . SER A 1 89 ? 2.463 5.433 5.185 1.00 86.00 89 SER A C 1
ATOM 731 O O . SER A 1 89 ? 1.261 5.610 5.362 1.00 86.00 89 SER A O 1
ATOM 733 N N . GLY A 1 90 ? 3.042 4.253 5.418 1.00 83.94 90 GLY A N 1
ATOM 734 C CA . GLY A 1 90 ? 2.375 3.044 5.893 1.00 83.94 90 GLY A CA 1
ATOM 735 C C . GLY A 1 90 ? 1.418 2.332 4.924 1.00 83.94 90 GLY A C 1
ATOM 736 O O . GLY A 1 90 ? 0.703 1.406 5.316 1.00 83.94 90 GLY A O 1
ATOM 737 N N . VAL A 1 91 ? 1.405 2.708 3.645 1.00 89.56 91 VAL A N 1
ATOM 738 C CA . VAL A 1 91 ? 0.565 2.106 2.601 1.00 89.56 91 VAL A CA 1
ATOM 739 C C . VAL A 1 91 ? 1.289 0.925 1.953 1.00 89.56 91 VAL A C 1
ATOM 741 O O . VAL A 1 91 ? 2.045 1.061 0.993 1.00 89.56 91 VAL A O 1
ATOM 744 N N . PHE A 1 92 ? 1.011 -0.286 2.435 1.00 90.19 92 PHE A N 1
ATOM 745 C CA . PHE A 1 92 ? 1.679 -1.501 1.945 1.00 90.19 92 PHE A CA 1
ATOM 746 C C . PHE A 1 92 ? 1.438 -1.786 0.449 1.00 90.19 92 PHE A C 1
ATOM 748 O O . PHE A 1 92 ? 2.297 -2.340 -0.238 1.00 90.19 92 PHE A O 1
ATOM 755 N N . LEU A 1 93 ? 0.274 -1.392 -0.084 1.00 90.19 93 LEU A N 1
ATOM 756 C CA . LEU A 1 93 ? -0.016 -1.527 -1.514 1.00 90.19 93 LEU A CA 1
ATOM 757 C C . LEU A 1 93 ? 0.963 -0.704 -2.359 1.00 90.19 93 LEU A C 1
ATOM 759 O O . LEU A 1 93 ? 1.479 -1.212 -3.352 1.00 90.19 93 LEU A O 1
ATOM 763 N N . TRP A 1 94 ? 1.259 0.524 -1.931 1.00 93.38 94 TRP A N 1
ATOM 764 C CA . TRP A 1 94 ? 2.228 1.389 -2.591 1.00 93.38 94 TRP A CA 1
ATOM 765 C C . TRP A 1 94 ? 3.611 0.732 -2.620 1.00 93.38 94 TRP A C 1
ATOM 767 O O . TRP A 1 94 ? 4.204 0.587 -3.686 1.00 93.38 94 TRP A O 1
ATOM 777 N N . VAL A 1 95 ? 4.066 0.207 -1.475 1.00 93.06 95 VAL A N 1
ATOM 778 C CA . VAL A 1 95 ? 5.342 -0.523 -1.366 1.00 93.06 95 VAL A CA 1
ATOM 779 C C . VAL A 1 95 ? 5.404 -1.677 -2.359 1.00 93.06 95 VAL A C 1
ATOM 781 O O . VAL A 1 95 ? 6.396 -1.828 -3.069 1.00 93.06 95 VAL A O 1
ATOM 784 N N . ARG A 1 96 ? 4.339 -2.477 -2.460 1.00 92.38 96 ARG A N 1
ATOM 785 C CA . ARG A 1 96 ? 4.289 -3.606 -3.396 1.00 92.38 96 ARG A CA 1
ATOM 786 C C . ARG A 1 96 ? 4.400 -3.157 -4.856 1.00 92.38 96 ARG A C 1
ATOM 788 O O . ARG A 1 96 ? 5.124 -3.789 -5.622 1.00 92.38 96 ARG A O 1
ATOM 795 N N . LEU A 1 97 ? 3.700 -2.090 -5.240 1.00 92.00 97 LEU A N 1
ATOM 796 C CA . LEU A 1 97 ? 3.751 -1.546 -6.602 1.00 92.00 97 LEU A CA 1
ATOM 797 C C . LEU A 1 97 ? 5.147 -1.011 -6.938 1.00 92.00 97 LEU A C 1
ATOM 799 O O . LEU A 1 97 ? 5.695 -1.320 -7.996 1.00 92.00 97 LEU A O 1
ATOM 803 N N . VAL A 1 98 ? 5.751 -0.274 -6.008 1.00 92.75 98 VAL A N 1
ATOM 804 C CA . VAL A 1 98 ? 7.108 0.260 -6.146 1.00 92.75 98 VAL A CA 1
ATOM 805 C C . VAL A 1 98 ? 8.133 -0.862 -6.267 1.00 92.75 98 VAL A C 1
ATOM 807 O O . VAL A 1 98 ? 8.944 -0.845 -7.187 1.00 92.75 98 VAL A O 1
ATOM 810 N N . VAL A 1 99 ? 8.077 -1.869 -5.393 1.00 92.31 99 VAL A N 1
ATOM 811 C CA . VAL A 1 99 ? 8.994 -3.017 -5.443 1.00 92.31 99 VAL A CA 1
ATOM 812 C C . VAL A 1 99 ? 8.869 -3.765 -6.765 1.00 92.31 99 VAL A C 1
ATOM 814 O O . VAL A 1 99 ? 9.891 -4.094 -7.358 1.00 92.31 99 VAL A O 1
ATOM 817 N N . ASN A 1 100 ? 7.654 -3.973 -7.277 1.00 90.62 100 ASN A N 1
ATOM 818 C CA . ASN A 1 100 ? 7.462 -4.574 -8.598 1.00 90.62 100 ASN A CA 1
ATOM 819 C C . ASN A 1 100 ? 8.096 -3.729 -9.714 1.00 90.62 100 ASN A C 1
ATOM 821 O O . ASN A 1 100 ? 8.768 -4.279 -10.582 1.00 90.62 100 ASN A O 1
ATOM 825 N N . SER A 1 101 ? 7.930 -2.404 -9.663 1.00 90.31 101 SER A N 1
ATOM 826 C CA . SER A 1 101 ? 8.548 -1.471 -10.615 1.00 90.31 101 SER A CA 1
ATOM 827 C C . SER A 1 101 ? 10.081 -1.557 -10.574 1.00 90.31 101 SER A C 1
ATOM 829 O O . SER A 1 101 ? 10.729 -1.644 -11.614 1.00 90.31 101 SER A O 1
ATOM 831 N N . LEU A 1 102 ? 10.677 -1.621 -9.379 1.00 90.56 102 LEU A N 1
ATOM 832 C CA . LEU A 1 1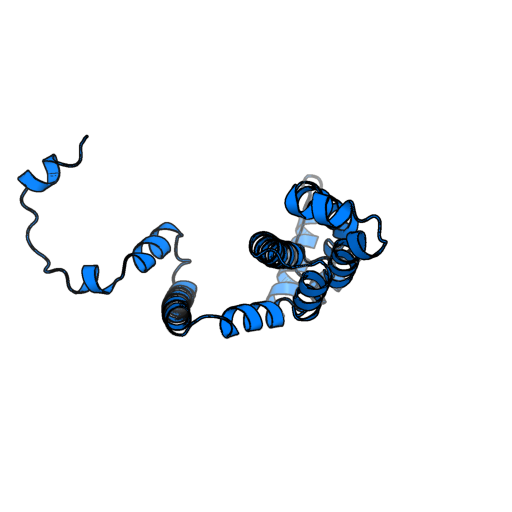02 ? 12.127 -1.769 -9.226 1.00 90.56 102 LEU A CA 1
ATOM 833 C C . LEU A 1 102 ? 12.636 -3.143 -9.669 1.00 90.56 102 LEU A C 1
ATOM 835 O O . LEU A 1 102 ? 13.692 -3.224 -10.288 1.00 90.56 102 LEU A O 1
ATOM 839 N N . LEU A 1 103 ? 11.897 -4.217 -9.380 1.00 89.44 103 LEU A N 1
ATOM 840 C CA . LEU A 1 103 ? 12.232 -5.564 -9.845 1.00 89.44 103 LEU A CA 1
ATOM 841 C C . LEU A 1 103 ? 12.232 -5.656 -11.371 1.00 89.44 103 LEU A C 1
ATOM 843 O O . LEU A 1 103 ? 13.065 -6.374 -11.920 1.00 89.44 103 LEU A O 1
ATOM 847 N N . GLU A 1 104 ? 11.347 -4.924 -12.046 1.00 89.62 104 GLU A N 1
ATOM 848 C CA . GLU A 1 104 ? 11.360 -4.840 -13.505 1.00 89.62 104 GLU A CA 1
ATOM 849 C C . GLU A 1 104 ? 12.612 -4.120 -14.014 1.00 89.62 104 GLU A C 1
ATOM 851 O O . GLU A 1 104 ? 13.336 -4.684 -14.827 1.00 89.62 104 GLU A O 1
ATOM 856 N N . GLY A 1 105 ? 12.969 -2.966 -13.438 1.00 87.75 105 GLY A N 1
ATOM 857 C CA . GLY A 1 105 ? 14.223 -2.281 -13.789 1.00 87.75 105 GLY A CA 1
ATOM 858 C C . GLY A 1 105 ? 15.466 -3.149 -13.550 1.00 87.75 105 GLY A C 1
ATOM 859 O O . GLY A 1 105 ? 16.384 -3.188 -14.366 1.00 87.75 105 GLY A O 1
ATOM 860 N N . ILE A 1 106 ? 15.485 -3.935 -12.467 1.00 86.94 106 ILE A N 1
ATOM 861 C CA . ILE A 1 106 ? 16.573 -4.892 -12.199 1.00 86.94 106 ILE A CA 1
ATOM 862 C C . ILE A 1 106 ? 16.660 -5.952 -13.307 1.00 86.94 106 ILE A C 1
ATOM 864 O O . ILE A 1 106 ? 17.764 -6.300 -13.725 1.00 86.94 106 ILE A O 1
ATOM 868 N N . ARG A 1 107 ? 15.522 -6.459 -13.804 1.00 87.50 107 ARG A N 1
ATOM 869 C CA . ARG A 1 107 ? 15.489 -7.411 -14.932 1.00 87.50 107 ARG A CA 1
ATOM 870 C C . ARG A 1 107 ? 15.978 -6.778 -16.233 1.00 87.50 107 ARG A C 1
ATOM 872 O O . ARG A 1 107 ? 16.616 -7.465 -17.026 1.00 87.50 107 ARG A O 1
ATOM 879 N N . GLU A 1 108 ? 15.713 -5.490 -16.423 1.00 87.75 108 GLU A N 1
ATOM 880 C CA . GLU A 1 108 ? 16.189 -4.690 -17.559 1.00 87.75 108 GLU A CA 1
ATOM 881 C C . GLU A 1 108 ? 17.691 -4.343 -17.455 1.00 87.75 108 GLU A C 1
ATOM 883 O O . GLU A 1 108 ? 18.297 -3.904 -18.433 1.00 87.75 108 GLU A O 1
ATOM 888 N N . GLY A 1 109 ? 18.326 -4.612 -16.307 1.00 84.50 109 GLY A N 1
ATOM 889 C CA . GLY A 1 109 ? 19.749 -4.360 -16.067 1.00 84.50 109 GLY A CA 1
ATOM 890 C C . GLY A 1 109 ? 20.056 -2.944 -15.574 1.00 84.50 109 GLY A C 1
ATOM 891 O O . GLY A 1 109 ? 21.195 -2.482 -15.703 1.00 84.50 109 GLY A O 1
ATOM 892 N N . ASP A 1 110 ? 19.064 -2.252 -15.011 1.00 86.19 110 ASP A N 1
ATOM 893 C CA . ASP A 1 110 ? 19.224 -0.904 -14.477 1.00 86.19 110 ASP A CA 1
ATOM 894 C C . ASP A 1 110 ? 20.242 -0.852 -13.332 1.00 86.19 110 ASP A C 1
ATOM 896 O O . ASP A 1 110 ? 20.263 -1.672 -12.411 1.00 86.19 110 ASP A O 1
ATOM 900 N N . LYS A 1 111 ? 21.068 0.198 -13.351 1.00 85.12 111 LYS A N 1
ATOM 901 C CA . LYS A 1 111 ? 21.950 0.537 -12.228 1.00 85.12 111 LYS A CA 1
ATOM 902 C C . LYS A 1 111 ? 21.138 1.114 -11.068 1.00 85.12 111 LYS A C 1
ATOM 904 O O . LYS A 1 111 ? 20.092 1.724 -11.281 1.00 85.12 111 LYS A O 1
ATOM 909 N N . ILE A 1 112 ? 21.688 1.056 -9.851 1.00 84.25 112 ILE A N 1
ATOM 910 C CA . ILE A 1 112 ? 21.069 1.634 -8.639 1.00 84.25 112 ILE A CA 1
ATOM 911 C C . ILE A 1 112 ? 20.636 3.096 -8.842 1.00 84.25 112 ILE A C 1
ATOM 913 O O . ILE A 1 112 ? 19.566 3.485 -8.385 1.00 84.25 112 ILE A O 1
ATOM 917 N N . SER A 1 113 ? 21.419 3.906 -9.559 1.00 86.44 113 SER A N 1
ATOM 918 C CA . SER A 1 113 ? 21.067 5.304 -9.843 1.00 86.44 113 SER A CA 1
ATOM 919 C C . SER A 1 113 ? 19.779 5.453 -10.662 1.00 86.44 113 SER A C 1
ATOM 921 O O . SER A 1 113 ? 18.983 6.347 -10.377 1.00 86.44 113 SER A O 1
ATOM 923 N N . ILE A 1 114 ? 19.550 4.568 -11.636 1.00 89.25 114 ILE A N 1
ATOM 924 C CA . ILE A 1 114 ? 18.333 4.544 -12.460 1.00 89.25 114 ILE A CA 1
ATOM 925 C C . ILE A 1 114 ? 17.150 4.030 -11.637 1.00 89.25 114 ILE A C 1
ATOM 927 O O . ILE A 1 114 ? 16.082 4.638 -11.658 1.00 89.25 114 ILE A O 1
ATOM 931 N N . LEU A 1 115 ? 17.358 2.995 -10.819 1.00 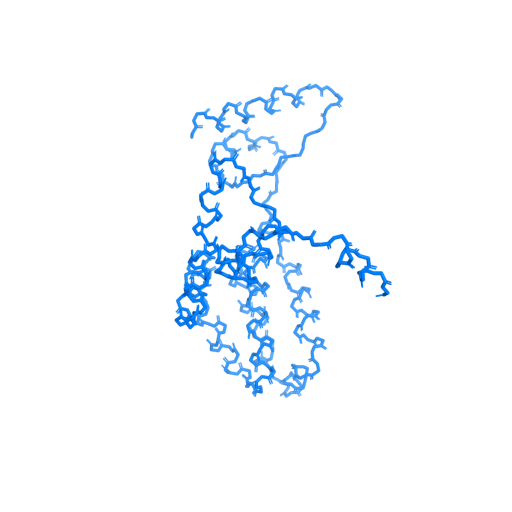88.94 115 LEU A N 1
ATOM 932 C CA . LEU A 1 115 ? 16.341 2.495 -9.887 1.00 88.94 115 LEU A CA 1
ATOM 933 C C . LEU A 1 115 ? 15.890 3.579 -8.894 1.00 88.94 115 LEU A C 1
ATOM 935 O O . LEU A 1 115 ? 14.696 3.737 -8.646 1.00 88.94 115 LEU A O 1
ATOM 939 N N . LEU A 1 116 ? 16.824 4.377 -8.366 1.00 89.50 116 LEU A N 1
ATOM 940 C CA . LEU A 1 116 ? 16.508 5.523 -7.507 1.00 89.50 116 LEU A CA 1
ATOM 941 C C . LEU A 1 116 ? 15.764 6.626 -8.265 1.00 89.50 116 LEU A C 1
ATOM 943 O O . LEU A 1 116 ? 14.835 7.222 -7.723 1.00 89.50 116 LEU A O 1
ATOM 947 N N . GLN A 1 117 ? 16.136 6.903 -9.517 1.00 91.44 117 GLN A N 1
ATOM 948 C CA . GLN A 1 117 ? 15.401 7.855 -10.350 1.00 91.44 117 GLN A CA 1
ATOM 949 C C . GLN A 1 117 ? 13.957 7.389 -10.575 1.00 91.44 117 GLN A C 1
ATOM 951 O O . GLN A 1 117 ? 13.029 8.180 -10.402 1.00 91.44 117 GLN A O 1
ATOM 956 N N . ARG A 1 118 ? 13.766 6.102 -10.883 1.00 90.81 118 ARG A N 1
ATOM 957 C CA . ARG A 1 118 ? 12.453 5.467 -11.039 1.00 90.81 118 ARG A CA 1
ATOM 958 C C . ARG A 1 118 ? 11.634 5.578 -9.753 1.00 90.81 118 ARG A C 1
ATOM 960 O O . ARG A 1 118 ? 10.514 6.070 -9.790 1.00 90.81 118 ARG A O 1
ATOM 967 N N . LEU A 1 119 ? 12.215 5.232 -8.603 1.00 92.06 119 LEU A N 1
ATOM 968 C CA . LEU A 1 119 ? 11.577 5.371 -7.286 1.00 92.06 119 LEU A CA 1
ATOM 969 C C . LEU A 1 119 ? 11.123 6.808 -6.985 1.00 92.06 119 LEU A C 1
ATOM 971 O O . LEU A 1 119 ? 10.051 7.033 -6.415 1.00 92.06 119 LEU A O 1
ATOM 975 N N . ARG A 1 120 ? 11.947 7.796 -7.336 1.00 92.31 120 ARG A N 1
ATOM 976 C CA . ARG A 1 120 ? 11.650 9.212 -7.080 1.00 92.31 120 ARG A CA 1
ATOM 977 C C . ARG A 1 120 ? 10.602 9.780 -8.030 1.00 92.31 120 ARG A C 1
ATOM 979 O O . ARG A 1 120 ? 9.897 10.695 -7.623 1.00 92.31 120 ARG A O 1
ATOM 986 N N . ALA A 1 121 ? 10.480 9.230 -9.236 1.00 90.50 121 ALA A N 1
A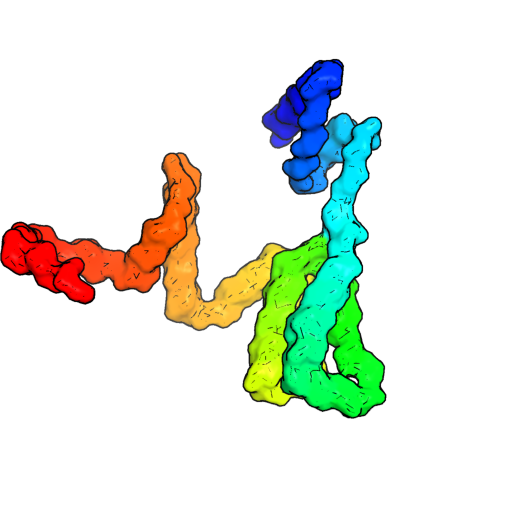TOM 987 C CA . ALA A 1 121 ? 9.427 9.592 -10.182 1.00 90.50 121 ALA A CA 1
ATOM 988 C C . ALA A 1 121 ? 8.039 9.092 -9.743 1.00 90.50 121 ALA A C 1
ATOM 990 O O . ALA A 1 121 ? 7.035 9.697 -10.107 1.00 90.50 121 ALA A O 1
ATOM 991 N N . LEU A 1 122 ? 7.978 8.025 -8.937 1.00 89.69 122 LEU A N 1
ATOM 992 C CA . LEU A 1 122 ? 6.714 7.481 -8.447 1.00 89.69 122 LEU A CA 1
ATOM 993 C C . LEU A 1 122 ? 6.069 8.410 -7.394 1.00 89.69 122 LEU A C 1
ATOM 995 O O . LEU A 1 122 ? 6.729 8.737 -6.392 1.00 89.69 122 LEU A O 1
ATOM 999 N N . PRO A 1 123 ? 4.789 8.803 -7.580 1.00 90.19 123 PRO A N 1
ATOM 1000 C CA . PRO A 1 123 ? 4.042 9.603 -6.608 1.00 90.19 123 PRO A CA 1
ATOM 1001 C C . PRO A 1 123 ? 3.907 8.882 -5.267 1.00 90.19 123 PRO A C 1
ATOM 1003 O O . PRO A 1 123 ? 3.749 7.669 -5.250 1.00 90.19 123 PRO A O 1
ATOM 1006 N N . GLU A 1 124 ? 3.949 9.603 -4.147 1.00 88.50 124 GLU A N 1
ATOM 1007 C CA . GLU A 1 124 ? 3.727 9.031 -2.801 1.00 88.50 124 GLU A CA 1
ATOM 1008 C C . GLU A 1 124 ? 2.245 8.776 -2.519 1.00 88.50 124 GLU A C 1
ATOM 1010 O O . GLU A 1 124 ? 1.879 7.798 -1.872 1.00 88.50 124 GLU A O 1
ATOM 1015 N N . ASP A 1 125 ? 1.388 9.652 -3.039 1.00 87.38 125 ASP A N 1
ATOM 1016 C CA . ASP A 1 125 ? -0.052 9.503 -2.938 1.00 87.38 125 ASP A CA 1
ATOM 1017 C C . ASP A 1 125 ? -0.546 8.380 -3.862 1.00 87.38 125 ASP A C 1
ATOM 1019 O O . ASP A 1 125 ? -0.188 8.306 -5.040 1.00 87.38 125 ASP A O 1
ATOM 1023 N N . LEU A 1 126 ? -1.374 7.489 -3.316 1.00 86.81 126 LEU A N 1
ATOM 1024 C CA . LEU A 1 126 ? -1.838 6.301 -4.026 1.00 86.81 126 LEU A CA 1
ATOM 1025 C C . LEU A 1 126 ? -2.795 6.646 -5.179 1.00 86.81 126 LEU A C 1
ATOM 1027 O O . LEU A 1 126 ? -2.797 5.943 -6.188 1.00 86.81 126 LEU A O 1
ATOM 1031 N N . GLU A 1 127 ? -3.588 7.712 -5.059 1.00 87.50 127 GLU A N 1
ATOM 1032 C CA . GLU A 1 127 ? -4.481 8.166 -6.130 1.00 87.50 127 GLU A CA 1
ATOM 1033 C C . GLU A 1 127 ? -3.666 8.708 -7.306 1.00 87.50 127 GLU A C 1
ATOM 1035 O O . GLU A 1 127 ? -3.858 8.272 -8.444 1.00 87.50 127 GLU A O 1
ATOM 1040 N N . MET A 1 128 ? -2.665 9.543 -7.020 1.00 89.31 128 MET A N 1
ATOM 1041 C CA . MET A 1 128 ? -1.701 10.004 -8.022 1.00 89.31 128 MET A CA 1
ATOM 1042 C C . MET A 1 128 ? -0.907 8.844 -8.638 1.00 89.31 128 MET A C 1
ATOM 1044 O O . MET A 1 128 ? -0.621 8.856 -9.835 1.00 89.31 128 MET A O 1
ATOM 1048 N N . PHE A 1 129 ? -0.569 7.816 -7.854 1.00 88.94 129 PHE A N 1
ATOM 1049 C CA . PHE A 1 129 ? 0.085 6.612 -8.369 1.00 88.94 129 PHE A CA 1
ATOM 1050 C C . PHE A 1 129 ? -0.827 5.857 -9.344 1.00 88.94 129 PHE A C 1
ATOM 1052 O O . PHE A 1 129 ? -0.378 5.452 -10.414 1.00 88.94 129 PHE A O 1
ATOM 1059 N N . PHE A 1 130 ? -2.110 5.669 -9.016 1.00 88.69 130 PHE A N 1
ATOM 1060 C CA . PHE A 1 130 ? -3.058 5.036 -9.938 1.00 88.69 130 PHE A CA 1
ATOM 1061 C C . PHE A 1 130 ? -3.242 5.849 -11.216 1.00 88.69 130 PHE A C 1
ATOM 1063 O O . PHE A 1 130 ? -3.290 5.263 -12.297 1.00 88.69 130 PHE A O 1
ATOM 1070 N N . GLN A 1 131 ? -3.296 7.177 -11.107 1.00 89.75 131 GLN A N 1
ATOM 1071 C CA . GLN A 1 131 ? -3.321 8.050 -12.273 1.00 89.75 131 GLN A CA 1
ATOM 1072 C C . GLN A 1 131 ? -2.081 7.829 -13.146 1.00 89.75 131 GLN A C 1
ATOM 1074 O O . GLN A 1 131 ? -2.230 7.589 -14.340 1.00 89.75 131 GLN A O 1
ATOM 1079 N N . HIS A 1 132 ? -0.888 7.806 -12.547 1.00 88.25 132 HIS A N 1
ATOM 1080 C CA . HIS A 1 132 ? 0.356 7.518 -13.257 1.00 88.25 132 HIS A CA 1
ATOM 1081 C C . HIS A 1 132 ? 0.322 6.152 -13.965 1.00 88.25 132 HIS A C 1
ATOM 1083 O O . HIS A 1 132 ? 0.650 6.081 -15.144 1.00 88.25 132 HIS A O 1
ATOM 1089 N N . ILE A 1 133 ? -0.170 5.089 -13.308 1.00 87.44 133 ILE A N 1
ATOM 1090 C CA . ILE A 1 133 ? -0.341 3.768 -13.946 1.00 87.44 133 ILE A CA 1
ATOM 1091 C C . ILE A 1 133 ? -1.242 3.868 -15.181 1.00 87.44 133 ILE A C 1
ATOM 1093 O O . ILE A 1 133 ? -0.918 3.302 -16.220 1.00 87.44 133 ILE A O 1
ATOM 1097 N N . ILE A 1 134 ? -2.386 4.550 -15.069 1.00 89.12 134 ILE A N 1
ATOM 1098 C CA . ILE A 1 134 ? -3.353 4.673 -16.168 1.00 89.12 134 ILE A CA 1
ATOM 1099 C C . ILE A 1 134 ? -2.774 5.521 -17.305 1.00 89.12 134 ILE A C 1
ATOM 1101 O O . ILE A 1 134 ? -3.013 5.230 -18.477 1.00 89.12 134 ILE A O 1
ATOM 1105 N N . GLU A 1 135 ? -2.042 6.584 -16.989 1.00 88.88 135 GLU A N 1
ATOM 1106 C CA . GLU A 1 135 ? -1.401 7.465 -17.967 1.00 88.88 135 GLU A CA 1
ATOM 1107 C C . GLU A 1 135 ? -0.273 6.764 -18.728 1.00 88.88 135 GLU A C 1
ATOM 1109 O O . GLU A 1 135 ? -0.168 6.972 -19.935 1.00 88.88 135 GLU A O 1
ATOM 1114 N N . ASP A 1 136 ? 0.454 5.854 -18.083 1.00 87.94 136 ASP A N 1
ATOM 1115 C CA . ASP A 1 136 ? 1.545 5.082 -18.689 1.00 87.94 136 ASP A CA 1
ATOM 1116 C C . ASP A 1 136 ? 1.071 3.926 -19.597 1.00 87.94 136 ASP A C 1
ATOM 1118 O O . ASP A 1 136 ? 1.878 3.315 -20.303 1.00 87.94 136 ASP A O 1
ATOM 1122 N N . LEU A 1 137 ? -0.230 3.610 -19.623 1.00 89.00 137 LEU A N 1
ATOM 1123 C CA . LEU A 1 137 ? -0.771 2.580 -20.517 1.00 89.00 137 LEU A CA 1
ATOM 1124 C C . LEU A 1 137 ? -0.621 2.967 -21.998 1.00 89.00 137 LEU A C 1
ATOM 1126 O O . LEU A 1 137 ? -0.903 4.101 -22.400 1.00 89.00 137 LEU A O 1
ATOM 1130 N N . THR A 1 138 ? -0.283 1.978 -22.835 1.00 90.56 138 THR A N 1
ATOM 1131 C CA . THR A 1 138 ? -0.387 2.097 -24.299 1.00 90.56 138 THR A CA 1
ATOM 1132 C C . THR A 1 138 ? -1.838 2.343 -24.716 1.00 90.56 138 THR A C 1
ATOM 1134 O O . THR A 1 138 ? -2.769 1.990 -23.992 1.00 90.56 138 THR A O 1
ATOM 1137 N N . ASP A 1 139 ? -2.052 2.893 -25.913 1.00 88.62 139 ASP A N 1
ATOM 1138 C CA . ASP A 1 139 ? -3.405 3.180 -26.412 1.00 88.62 139 ASP A CA 1
ATOM 1139 C C . ASP A 1 139 ? -4.309 1.936 -26.431 1.00 88.62 139 ASP A C 1
ATOM 1141 O O . ASP A 1 139 ? -5.466 2.013 -26.020 1.00 88.62 139 ASP A O 1
ATOM 1145 N N . SER A 1 140 ? -3.768 0.772 -26.815 1.00 84.31 140 SER A N 1
ATOM 1146 C CA . SER A 1 140 ? -4.500 -0.502 -26.800 1.00 84.31 140 SER A CA 1
ATOM 1147 C C . SER A 1 140 ? -4.920 -0.916 -25.386 1.00 84.31 140 SER A C 1
ATOM 1149 O O . SER A 1 140 ? -6.092 -1.190 -25.142 1.00 84.31 140 SER A O 1
ATOM 1151 N N . HIS A 1 141 ? -3.992 -0.887 -24.423 1.00 85.31 141 HIS A N 1
ATOM 1152 C CA . HIS A 1 141 ? -4.291 -1.246 -23.035 1.00 85.31 141 HIS A CA 1
ATOM 1153 C C . HIS A 1 141 ? -5.220 -0.229 -22.364 1.00 85.31 141 HIS A C 1
ATOM 1155 O O . HIS A 1 141 ? -6.007 -0.588 -21.490 1.00 85.31 141 HIS A O 1
ATOM 1161 N N . ARG A 1 142 ? -5.165 1.045 -22.766 1.00 88.00 142 ARG A N 1
ATOM 1162 C CA . ARG A 1 142 ? -6.076 2.084 -22.273 1.00 88.00 142 ARG A CA 1
ATOM 1163 C C . ARG A 1 142 ? -7.512 1.818 -22.717 1.00 88.00 142 ARG A C 1
ATOM 1165 O O . ARG A 1 142 ? -8.437 2.020 -21.929 1.00 88.00 142 ARG A O 1
ATOM 1172 N N . GLU A 1 143 ? -7.704 1.357 -23.952 1.00 86.38 143 GLU A N 1
ATOM 1173 C CA . GLU A 1 143 ? -9.021 0.958 -24.448 1.00 86.38 143 GLU A CA 1
ATOM 1174 C C . GLU A 1 143 ? -9.568 -0.248 -23.673 1.00 86.38 143 GLU A C 1
ATOM 1176 O O . GLU A 1 143 ? -10.698 -0.200 -23.179 1.00 86.38 143 GLU A O 1
ATOM 1181 N N . GLU A 1 144 ? -8.757 -1.291 -23.495 1.00 83.62 144 GLU A N 1
ATOM 1182 C CA . GLU A 1 144 ? -9.119 -2.486 -22.721 1.00 83.62 144 GLU A CA 1
ATOM 1183 C C . GLU A 1 144 ? -9.466 -2.147 -21.264 1.00 83.62 144 GLU A C 1
ATOM 1185 O O . GLU A 1 144 ? -10.534 -2.524 -20.771 1.00 83.62 144 GLU A O 1
ATOM 1190 N N . ALA A 1 145 ? -8.621 -1.357 -20.594 1.00 87.44 145 ALA A N 1
ATOM 1191 C CA . ALA A 1 145 ? -8.867 -0.891 -19.233 1.00 87.44 145 ALA A CA 1
ATOM 1192 C C . ALA A 1 145 ? -10.173 -0.086 -19.135 1.00 87.44 145 ALA A C 1
ATOM 1194 O O . ALA A 1 145 ? -10.957 -0.285 -18.207 1.00 87.44 145 ALA A O 1
ATOM 1195 N N . SER A 1 146 ? -10.453 0.781 -20.117 1.00 88.31 146 SER A N 1
ATOM 1196 C CA . SER A 1 146 ? -11.701 1.551 -20.169 1.00 88.31 146 SER A CA 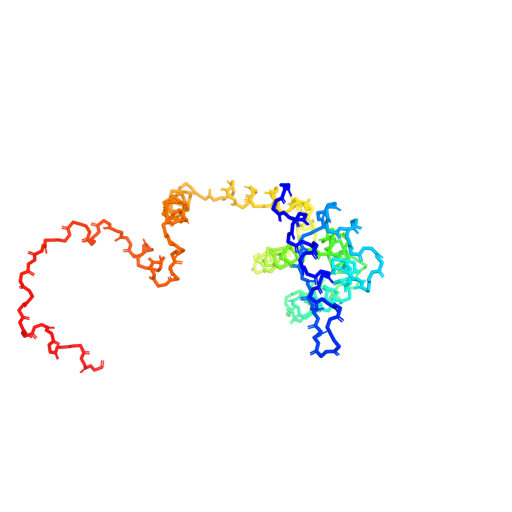1
ATOM 1197 C C . SER A 1 146 ? -12.929 0.647 -20.292 1.00 88.31 146 SER A C 1
ATOM 1199 O O . SER A 1 146 ? -13.896 0.829 -19.545 1.00 88.31 146 SER A O 1
ATOM 1201 N N . ARG A 1 147 ? -12.890 -0.364 -21.174 1.00 84.50 147 ARG A N 1
ATOM 1202 C CA . ARG A 1 147 ? -13.973 -1.356 -21.309 1.00 84.50 147 ARG A CA 1
ATOM 1203 C C . ARG A 1 147 ? -14.216 -2.072 -19.976 1.00 84.50 147 ARG A C 1
ATOM 1205 O O . ARG A 1 147 ? -15.362 -2.160 -19.531 1.00 84.50 147 ARG A O 1
ATOM 1212 N N . LEU A 1 148 ? -13.152 -2.517 -19.305 1.00 85.31 148 LEU A N 1
ATOM 1213 C CA . LEU A 1 148 ? -13.243 -3.199 -18.012 1.00 85.31 148 LEU A CA 1
ATOM 1214 C C . LEU A 1 148 ? -13.853 -2.299 -16.925 1.00 85.31 148 LEU A C 1
ATOM 1216 O O . LEU A 1 148 ? -14.785 -2.714 -16.231 1.00 85.31 148 LEU A O 1
ATOM 1220 N N . PHE A 1 149 ? -13.377 -1.057 -16.800 1.00 87.38 149 PHE A N 1
ATOM 1221 C CA . PHE A 1 149 ? -13.891 -0.107 -15.810 1.00 87.38 149 PHE A CA 1
ATOM 1222 C C . PHE A 1 149 ? -15.367 0.221 -16.026 1.00 87.38 149 PHE A C 1
ATOM 1224 O O . PHE A 1 149 ? -16.120 0.267 -15.055 1.00 87.38 149 PHE A O 1
ATOM 1231 N N . GLN A 1 150 ? -15.806 0.377 -17.276 1.00 86.62 150 GLN A N 1
ATOM 1232 C CA . GLN A 1 150 ? -17.216 0.615 -17.589 1.00 86.62 150 GLN A CA 1
ATOM 1233 C C . GLN A 1 150 ? -18.104 -0.566 -17.186 1.00 86.62 150 GLN A C 1
ATOM 1235 O O . GLN A 1 150 ? -19.189 -0.361 -16.640 1.00 86.62 150 GLN A O 1
ATOM 1240 N N . VAL A 1 151 ? -17.651 -1.805 -17.408 1.00 83.62 151 VAL A N 1
ATOM 1241 C CA . VAL A 1 151 ? -18.410 -2.992 -16.990 1.00 83.62 151 VAL A CA 1
ATOM 1242 C C . VAL A 1 151 ? -18.521 -3.063 -15.469 1.00 83.62 151 VAL A C 1
ATOM 1244 O O . VAL A 1 151 ? -19.611 -3.302 -14.947 1.00 83.62 151 VAL A O 1
ATOM 1247 N N . VAL A 1 152 ? -17.419 -2.830 -14.752 1.00 86.50 152 VAL A N 1
ATOM 1248 C CA . VAL A 1 152 ? -17.413 -2.827 -13.282 1.00 86.50 152 VAL A CA 1
ATOM 1249 C C . VAL A 1 152 ? -18.302 -1.710 -12.727 1.00 86.50 152 VAL A C 1
ATOM 1251 O O . VAL A 1 152 ? -19.073 -1.963 -11.800 1.00 86.50 152 VAL A O 1
ATOM 1254 N N . ASP A 1 153 ? -18.249 -0.506 -13.300 1.00 85.69 153 ASP A N 1
ATOM 1255 C CA . ASP A 1 153 ? -19.073 0.632 -12.873 1.00 85.69 153 ASP A CA 1
ATOM 1256 C C . ASP A 1 153 ? -20.568 0.377 -13.117 1.00 85.69 153 ASP A C 1
ATOM 1258 O O . ASP A 1 153 ? -21.378 0.557 -12.208 1.00 85.69 153 ASP A O 1
ATOM 1262 N N . TYR A 1 154 ? -20.934 -0.162 -14.285 1.00 84.06 154 TYR A N 1
ATOM 1263 C CA . TYR A 1 154 ? -22.318 -0.542 -14.583 1.00 84.06 154 TYR A CA 1
ATOM 1264 C C . TYR A 1 154 ? -22.834 -1.655 -13.663 1.00 84.06 154 TYR A C 1
ATOM 1266 O O . TYR A 1 154 ? -23.996 -1.652 -13.241 1.00 84.06 154 TYR A O 1
ATOM 1274 N N . ALA A 1 155 ? -21.983 -2.638 -13.364 1.00 83.56 155 ALA A N 1
ATOM 1275 C CA . ALA A 1 155 ? -22.339 -3.748 -12.496 1.00 83.56 155 ALA A CA 1
ATOM 1276 C C . ALA A 1 155 ? -22.495 -3.297 -11.039 1.00 83.56 155 ALA A C 1
ATOM 1278 O O . ALA A 1 155 ? -23.405 -3.785 -10.368 1.00 83.56 155 ALA A O 1
ATOM 1279 N N . ARG A 1 156 ? -21.694 -2.330 -10.564 1.00 81.81 156 ARG A N 1
ATOM 1280 C CA . ARG A 1 156 ? -21.693 -1.838 -9.172 1.00 81.81 156 ARG A CA 1
ATOM 1281 C C . ARG A 1 156 ? -23.094 -1.557 -8.629 1.00 81.81 156 ARG A C 1
ATOM 1283 O O . ARG A 1 156 ? -23.387 -1.935 -7.497 1.00 81.81 156 ARG A O 1
ATOM 1290 N N . ASP A 1 157 ? -23.956 -0.949 -9.437 1.00 78.88 157 ASP A N 1
ATOM 1291 C CA . ASP A 1 157 ? -25.300 -0.538 -9.014 1.00 78.88 157 ASP A CA 1
ATOM 1292 C C . ASP A 1 157 ? -26.307 -1.704 -8.958 1.00 78.88 157 ASP A C 1
ATOM 1294 O O . ASP A 1 157 ? -27.392 -1.571 -8.390 1.00 78.88 157 ASP A O 1
ATOM 1298 N N . LYS A 1 158 ? -25.964 -2.862 -9.536 1.00 82.81 158 LYS A N 1
ATOM 1299 C CA . LYS A 1 158 ? -26.835 -4.047 -9.624 1.00 82.81 158 LYS A CA 1
ATOM 1300 C C . LYS A 1 158 ? -26.313 -5.215 -8.799 1.00 82.81 158 LYS A C 1
ATOM 1302 O O . LYS A 1 158 ? -27.057 -5.794 -8.009 1.00 82.81 158 LYS A O 1
ATOM 1307 N N . ARG A 1 159 ? -25.056 -5.597 -9.033 1.00 82.75 159 ARG A N 1
ATOM 1308 C CA . ARG A 1 159 ? -24.328 -6.656 -8.329 1.00 82.75 159 ARG A CA 1
ATOM 1309 C C . ARG A 1 159 ? -22.823 -6.541 -8.603 1.00 82.75 159 ARG A C 1
ATOM 1311 O O . ARG A 1 159 ? -22.445 -6.282 -9.741 1.00 82.75 159 ARG A O 1
ATOM 1318 N N . PRO A 1 160 ? -21.954 -6.816 -7.622 1.00 77.69 160 PRO A N 1
ATOM 1319 C CA . PRO A 1 160 ? -20.523 -6.912 -7.887 1.00 77.69 160 PRO A CA 1
ATOM 1320 C C . PRO A 1 160 ? -20.239 -8.021 -8.915 1.00 77.69 160 PRO A C 1
ATOM 1322 O O . PRO A 1 160 ? -20.743 -9.141 -8.777 1.00 77.69 160 PRO A O 1
ATOM 1325 N N . SER A 1 161 ? -19.453 -7.702 -9.947 1.00 77.75 161 SER A N 1
ATOM 1326 C CA . SER A 1 161 ? -18.983 -8.678 -10.936 1.00 77.75 161 SER A CA 1
ATOM 1327 C C . SER A 1 161 ? -18.061 -9.700 -10.278 1.00 77.75 161 SER A C 1
ATOM 1329 O O . SER A 1 161 ? -17.233 -9.358 -9.431 1.00 77.75 161 SER A O 1
ATOM 1331 N N . THR A 1 162 ? -18.188 -10.963 -10.670 1.00 82.94 162 THR A N 1
ATOM 1332 C CA . THR A 1 162 ? -17.275 -12.022 -10.221 1.00 82.94 162 THR A CA 1
ATOM 1333 C C . THR A 1 162 ? -15.997 -12.029 -11.060 1.00 82.94 162 THR A C 1
ATOM 1335 O O . THR A 1 162 ? -16.013 -11.628 -12.221 1.00 82.94 162 THR A O 1
ATOM 1338 N N . LEU A 1 163 ? -14.889 -12.538 -10.509 1.00 78.19 163 LEU A N 1
ATOM 1339 C CA . LEU A 1 163 ? -13.632 -12.679 -11.262 1.00 78.19 163 LEU A CA 1
ATOM 1340 C C . LEU A 1 163 ? -13.793 -13.541 -12.522 1.00 78.19 163 LEU A C 1
ATOM 1342 O O . LEU A 1 163 ? -13.179 -13.249 -13.538 1.00 78.19 163 LEU A O 1
ATOM 1346 N N . ILE A 1 164 ? -14.659 -14.557 -12.465 1.00 79.75 164 ILE A N 1
ATOM 1347 C CA . ILE A 1 164 ? -14.973 -15.426 -13.607 1.00 79.75 164 ILE A CA 1
ATOM 1348 C C . ILE A 1 164 ? -15.649 -14.628 -14.732 1.00 79.75 164 ILE A C 1
ATOM 1350 O O . ILE A 1 164 ? -15.354 -14.819 -15.904 1.00 79.75 164 ILE A O 1
ATOM 1354 N N . GLU A 1 165 ? -16.552 -13.708 -14.399 1.00 78.44 165 GLU A N 1
ATOM 1355 C CA . GLU A 1 165 ? -17.196 -12.858 -15.408 1.00 78.44 165 GLU A CA 1
ATOM 1356 C C . GLU A 1 165 ? -16.206 -11.890 -16.048 1.00 78.44 165 GLU A C 1
ATOM 1358 O O . GLU A 1 165 ? -16.303 -11.630 -17.243 1.00 78.44 165 GLU A O 1
ATOM 1363 N N . LEU A 1 166 ? -15.244 -11.388 -15.271 1.00 79.88 166 LEU A N 1
ATOM 1364 C CA . LEU A 1 166 ? -14.199 -10.513 -15.790 1.00 79.88 166 LEU A CA 1
ATOM 1365 C C . LEU A 1 166 ? -13.223 -11.267 -16.703 1.00 79.88 166 LEU A C 1
ATOM 1367 O O . LEU A 1 166 ? -12.858 -10.725 -17.741 1.00 79.88 166 LEU A O 1
ATOM 1371 N N . SER A 1 167 ? -12.875 -12.525 -16.400 1.00 80.12 167 SER A N 1
ATOM 1372 C CA . SER A 1 167 ? -11.998 -13.316 -17.279 1.00 80.12 167 SER A CA 1
ATOM 1373 C C . SER A 1 167 ? -12.626 -13.597 -18.647 1.00 80.12 167 SER A C 1
ATOM 1375 O O . SER A 1 167 ? -11.928 -13.599 -19.652 1.00 80.12 167 SER A O 1
ATOM 1377 N N . PHE A 1 168 ? -13.951 -13.770 -18.721 1.00 76.06 168 PHE A N 1
ATOM 1378 C CA . PHE A 1 168 ? -14.640 -13.922 -20.011 1.00 76.06 168 PHE A CA 1
ATOM 1379 C C . PHE A 1 168 ? -14.673 -12.632 -20.843 1.00 76.06 168 PHE A C 1
ATOM 1381 O O . PHE A 1 168 ? -14.863 -12.692 -22.056 1.00 76.06 168 PHE A O 1
ATOM 1388 N N . LEU A 1 169 ? -14.512 -11.461 -20.220 1.00 72.88 169 LEU A N 1
ATOM 1389 C CA . LEU A 1 169 ? -14.438 -10.190 -20.947 1.00 72.88 169 LEU A CA 1
ATOM 1390 C C . LEU A 1 169 ? -13.074 -9.995 -21.614 1.00 72.88 169 LEU A C 1
ATOM 1392 O O . LEU A 1 169 ? -13.022 -9.384 -22.681 1.00 72.88 169 LEU A O 1
ATOM 1396 N N . GLU A 1 170 ? -12.003 -10.535 -21.023 1.00 67.00 170 GLU A N 1
ATOM 1397 C CA . GLU A 1 170 ? -10.655 -10.526 -21.611 1.00 67.00 170 GLU A CA 1
ATOM 1398 C C . GLU A 1 170 ? -10.579 -11.370 -22.890 1.00 67.00 170 GLU A C 1
ATOM 1400 O O . GLU A 1 170 ? -9.872 -11.009 -23.825 1.00 67.00 170 GLU A O 1
ATOM 1405 N N . GLU A 1 171 ? -11.364 -12.449 -22.984 1.00 67.38 171 GLU A N 1
ATOM 1406 C CA . GLU A 1 171 ? -11.442 -13.295 -24.187 1.00 67.38 171 GLU A CA 1
ATOM 1407 C C . GLU A 1 171 ? -12.147 -12.612 -25.381 1.00 67.38 171 GLU A C 1
ATOM 1409 O O . GLU A 1 171 ? -12.173 -13.157 -26.486 1.00 67.38 171 GLU A O 1
ATOM 1414 N N . GLY A 1 172 ? -12.674 -11.396 -25.190 1.00 62.06 172 GLY A N 1
ATOM 1415 C CA . GLY A 1 172 ? -13.288 -10.583 -26.233 1.00 62.06 172 GLY A CA 1
ATOM 1416 C C . GLY A 1 172 ? -14.779 -10.869 -26.404 1.00 62.06 172 GLY A C 1
ATOM 1417 O O . GLY A 1 172 ? -15.205 -11.894 -26.934 1.00 62.06 172 GLY A O 1
ATOM 1418 N N . SER A 1 173 ? -15.606 -9.895 -26.022 1.00 57.44 173 SER A N 1
ATOM 1419 C CA . SER A 1 173 ? -17.065 -9.974 -26.169 1.00 57.44 173 SER A CA 1
ATOM 1420 C C . SER A 1 173 ? -17.528 -9.996 -27.630 1.00 57.44 173 SER A C 1
ATOM 1422 O O . SER A 1 173 ? -18.612 -10.493 -27.919 1.00 57.44 173 SER A O 1
ATOM 1424 N N . GLU A 1 174 ? -16.715 -9.502 -28.565 1.00 62.06 174 GLU A N 1
ATOM 1425 C CA . GLU A 1 174 ? -17.070 -9.385 -29.983 1.00 62.06 174 GLU A CA 1
ATOM 1426 C C . GLU A 1 174 ? -17.311 -10.750 -30.635 1.00 62.06 174 GLU A C 1
ATOM 1428 O O . GLU A 1 174 ? -18.303 -10.915 -31.342 1.00 62.06 174 GLU A O 1
ATOM 1433 N N . ALA A 1 175 ? -16.483 -11.756 -30.337 1.00 58.97 175 ALA A N 1
ATOM 1434 C CA . ALA A 1 175 ? -16.665 -13.106 -30.869 1.00 58.97 175 ALA A CA 1
ATOM 1435 C C . ALA A 1 175 ? -17.906 -13.797 -30.281 1.00 58.97 175 ALA A C 1
ATOM 1437 O O . ALA A 1 175 ? -18.605 -14.511 -30.995 1.00 58.97 175 ALA A O 1
ATOM 1438 N N . ALA A 1 176 ? -18.210 -13.558 -29.002 1.00 53.81 176 ALA A N 1
ATOM 1439 C CA . ALA A 1 176 ? -19.374 -14.133 -28.328 1.00 53.81 176 ALA A CA 1
ATOM 1440 C C . ALA A 1 176 ? -20.696 -13.449 -28.726 1.00 53.81 176 ALA A C 1
ATOM 1442 O O . ALA A 1 176 ? -21.722 -14.116 -28.836 1.00 53.81 176 ALA A O 1
ATOM 1443 N N . ILE A 1 177 ? -20.680 -12.132 -28.959 1.00 59.22 177 ILE A N 1
ATOM 1444 C CA . ILE A 1 177 ? -21.849 -11.348 -29.389 1.00 59.22 177 ILE A CA 1
ATOM 1445 C C . ILE A 1 177 ? -22.129 -11.554 -30.884 1.00 59.22 177 ILE A C 1
ATOM 1447 O O . ILE A 1 177 ? -23.291 -11.588 -31.284 1.00 59.22 177 ILE A O 1
ATOM 1451 N N . ALA A 1 178 ? -21.085 -11.698 -31.707 1.00 64.94 178 ALA A N 1
ATOM 1452 C CA . ALA A 1 178 ? -21.213 -11.953 -33.142 1.00 64.94 178 ALA A CA 1
ATOM 1453 C C . ALA A 1 178 ? -21.395 -13.441 -33.489 1.00 64.94 178 ALA A C 1
ATOM 1455 O O . ALA A 1 178 ? -21.622 -13.767 -34.654 1.00 64.94 178 ALA A O 1
ATOM 1456 N N . ALA A 1 179 ? -21.283 -14.349 -32.514 1.00 64.19 179 ALA A N 1
ATOM 1457 C CA . ALA A 1 179 ? -21.533 -15.764 -32.738 1.00 64.19 179 ALA A CA 1
ATOM 1458 C C . ALA A 1 179 ? -23.012 -15.991 -33.069 1.00 64.19 179 ALA A C 1
ATOM 1460 O O . ALA A 1 179 ? -23.901 -15.681 -32.274 1.00 64.19 179 ALA A O 1
ATOM 1461 N N . ASP A 1 180 ? -23.274 -16.589 -34.232 1.00 68.62 180 ASP A N 1
ATOM 1462 C CA . ASP A 1 180 ? -24.616 -17.039 -34.574 1.00 68.62 180 ASP A CA 1
ATOM 1463 C C . ASP A 1 180 ? -25.125 -18.008 -33.499 1.00 68.62 180 ASP A C 1
ATOM 1465 O O . ASP A 1 180 ? -24.456 -18.980 -33.128 1.00 68.62 180 ASP A O 1
ATOM 1469 N N . ILE A 1 181 ? -26.344 -17.770 -33.012 1.00 71.62 181 ILE A N 1
ATOM 1470 C CA . ILE A 1 181 ? -27.028 -18.709 -32.122 1.00 71.62 181 ILE A CA 1
ATOM 1471 C C . ILE A 1 181 ? -27.486 -19.891 -32.978 1.00 71.62 181 ILE A C 1
ATOM 1473 O O . ILE A 1 181 ? -28.596 -19.914 -33.512 1.00 71.62 181 ILE A O 1
ATOM 1477 N N . VAL A 1 182 ? -26.606 -20.877 -33.134 1.00 77.25 182 VAL A N 1
ATOM 1478 C CA . VAL A 1 182 ? -26.890 -22.104 -33.882 1.00 77.25 182 VAL A CA 1
ATOM 1479 C C . VAL A 1 182 ? -27.216 -23.239 -32.916 1.00 77.25 182 VAL A C 1
ATOM 1481 O O . VAL A 1 182 ? -26.623 -23.362 -31.844 1.00 77.25 182 VAL A O 1
ATOM 1484 N N . HIS A 1 183 ? -28.143 -24.115 -33.309 1.00 74.31 183 HIS A N 1
ATOM 1485 C CA . HIS A 1 183 ? -28.404 -25.360 -32.592 1.00 74.31 183 HIS A CA 1
ATOM 1486 C C . HIS A 1 183 ? -27.111 -26.186 -32.491 1.00 74.31 183 HIS A C 1
ATOM 1488 O O . HIS A 1 183 ? -26.623 -26.707 -33.497 1.00 74.31 183 HIS A O 1
ATOM 1494 N N . LEU A 1 184 ? -26.578 -26.333 -31.276 1.00 64.19 184 LEU A N 1
ATOM 1495 C CA . LEU A 1 184 ? -25.415 -27.172 -30.992 1.00 64.19 184 LEU A CA 1
ATOM 1496 C C . LEU A 1 184 ? -25.777 -28.646 -31.241 1.00 64.19 184 LEU A C 1
ATOM 1498 O O . LEU A 1 184 ? -26.598 -29.207 -30.512 1.00 64.19 184 LEU A O 1
ATOM 1502 N N . PRO A 1 185 ? -25.196 -29.304 -32.263 1.00 73.12 185 PRO A N 1
ATOM 1503 C CA . PRO A 1 185 ? -25.459 -30.713 -32.511 1.00 73.12 185 PRO A CA 1
ATOM 1504 C C . PRO A 1 185 ? -24.947 -31.540 -31.331 1.00 73.12 185 PRO A C 1
ATOM 1506 O O . PRO A 1 185 ? -23.803 -31.367 -30.909 1.00 73.12 185 PRO A O 1
ATOM 1509 N N . TYR A 1 186 ? -25.769 -32.473 -30.846 1.00 70.44 186 TYR A N 1
ATOM 1510 C CA . TYR A 1 186 ? -25.461 -33.341 -29.702 1.00 70.44 186 TYR A CA 1
ATOM 1511 C C . TYR A 1 186 ? -24.091 -34.040 -29.806 1.00 70.44 186 TYR A C 1
ATOM 1513 O O . TYR A 1 186 ? -23.406 -34.226 -28.806 1.00 70.44 186 TYR A O 1
ATOM 1521 N N . GLU A 1 187 ? -23.640 -34.354 -31.022 1.00 75.25 187 GLU A N 1
ATOM 1522 C CA . GLU A 1 187 ? -22.339 -34.983 -31.282 1.00 75.25 187 GLU A CA 1
ATOM 1523 C C . GLU A 1 187 ? -21.132 -34.108 -30.891 1.00 75.25 187 GLU A C 1
ATOM 1525 O O . GLU A 1 187 ? -20.105 -34.639 -30.476 1.00 75.25 187 GLU A O 1
ATOM 1530 N N . LYS A 1 188 ? -21.244 -32.771 -30.931 1.00 59.81 188 LYS A N 1
ATOM 1531 C CA . LYS A 1 188 ? -20.153 -31.871 -30.503 1.00 59.81 188 LYS A CA 1
ATOM 1532 C C . LYS A 1 188 ? -20.012 -31.771 -28.981 1.00 59.81 188 LYS A C 1
ATOM 1534 O O . LYS A 1 188 ? -18.946 -31.403 -28.504 1.00 59.81 188 LYS A O 1
ATOM 1539 N N . LEU A 1 189 ? -21.048 -32.133 -28.221 1.00 57.12 189 LEU A N 1
ATOM 1540 C CA . LEU A 1 189 ? -21.023 -32.130 -26.752 1.00 57.12 189 LEU A CA 1
ATOM 1541 C C . LEU A 1 189 ? -20.292 -33.350 -26.169 1.00 57.12 189 LEU A C 1
ATOM 1543 O O . LEU A 1 189 ? -19.940 -33.348 -24.993 1.00 57.12 189 LEU A O 1
ATOM 1547 N N . LYS A 1 190 ? -20.050 -34.390 -26.976 1.00 61.97 190 LYS A N 1
ATOM 1548 C CA . LYS A 1 190 ? -19.385 -35.625 -26.531 1.00 61.97 190 LYS A CA 1
ATOM 1549 C C . LYS A 1 190 ? -17.855 -35.553 -26.544 1.00 61.97 190 LYS A C 1
ATOM 1551 O O . LYS A 1 190 ? -17.222 -36.423 -25.960 1.00 61.97 190 LYS A O 1
ATOM 1556 N N . HIS A 1 191 ? -17.255 -34.554 -27.197 1.00 50.50 191 HIS A N 1
ATOM 1557 C CA . HIS A 1 191 ? -15.806 -34.523 -27.436 1.00 50.50 191 HIS A CA 1
ATOM 1558 C C . HIS A 1 191 ? -14.973 -33.756 -26.395 1.00 50.50 191 HIS A C 1
ATOM 1560 O O . HIS A 1 191 ? -13.755 -33.706 -26.532 1.00 50.50 191 HIS A O 1
ATOM 1566 N N . THR A 1 192 ? -15.573 -33.232 -25.323 1.00 46.78 192 THR A N 1
ATOM 1567 C CA . THR A 1 192 ? -14.841 -32.511 -24.258 1.00 46.78 192 THR A CA 1
ATOM 1568 C C . THR A 1 192 ? -14.533 -33.385 -23.033 1.00 46.78 192 THR A C 1
ATOM 1570 O O . THR A 1 192 ? -14.563 -32.913 -21.900 1.00 46.78 192 THR A O 1
ATOM 1573 N N . GLN A 1 193 ? -14.254 -34.674 -23.244 1.00 43.91 193 GLN A N 1
ATOM 1574 C CA . GLN A 1 193 ? -13.651 -35.542 -22.227 1.00 43.91 193 GLN A CA 1
ATOM 1575 C C . GLN A 1 193 ? -12.422 -36.251 -22.803 1.00 43.91 193 GLN A C 1
ATOM 1577 O O . GLN A 1 193 ? -12.515 -37.380 -23.279 1.00 43.91 193 GLN A O 1
ATOM 1582 N N . THR A 1 194 ? -11.279 -35.569 -22.744 1.00 36.75 194 THR A N 1
ATOM 1583 C CA . THR A 1 194 ? -9.966 -36.183 -22.481 1.00 36.75 194 THR A CA 1
ATOM 1584 C C . THR A 1 194 ? -9.066 -35.150 -21.835 1.00 36.75 194 THR A C 1
ATOM 1586 O O . THR A 1 194 ? -9.054 -34.012 -22.352 1.00 36.75 194 THR A O 1
#

Organism: NCBI:txid1346257